Protein AF-M5G1V3-F1 (afdb_monomer)

Mean predicted aligned error: 17.76 Å

Secondary structure (DSSP, 8-state):
------S-------PPP----------PPP--------------------------------------------------------PPPPHHHHHHHHHHHHTPPPPHHHHHHHHHHHHTT-S-GGG--TT--HHHHHHHHHHHHHH--PBPPHHHHHHHHHHHHTTSS--TT--TT-BHHHHHHHHHHHHHHHHS-----HHHHHSBPPHHHHHHHHHHGGG-TTSPP--TTT-BHHHHHHHHHHHHHHHHHTT-HHHHTPPPTT-TTSBPPHHHHHHHHHTT----TT-BHHHHHHHHHHHHHHHHHHHTS-----

Structure (mmCIF, N/CA/C/O backbone):
data_AF-M5G1V3-F1
#
_entry.id   AF-M5G1V3-F1
#
loop_
_atom_site.group_PDB
_atom_site.id
_atom_site.type_symbol
_atom_site.label_atom_id
_atom_site.label_alt_id
_atom_site.label_comp_id
_atom_site.label_asym_id
_atom_site.label_entity_id
_atom_site.label_seq_id
_atom_site.pdbx_PDB_ins_code
_atom_site.Cartn_x
_atom_site.Cartn_y
_atom_site.Cartn_z
_atom_site.occupancy
_atom_site.B_iso_or_equiv
_atom_site.auth_seq_id
_atom_site.auth_comp_id
_atom_site.auth_asym_id
_atom_site.auth_atom_id
_atom_site.pdbx_PDB_model_num
ATOM 1 N N . MET A 1 1 ? -19.221 8.647 49.789 1.00 47.00 1 MET A N 1
ATOM 2 C CA . MET A 1 1 ? -20.404 7.837 49.433 1.00 47.00 1 MET A CA 1
ATOM 3 C C . MET A 1 1 ? -21.574 8.775 49.184 1.00 47.00 1 MET A C 1
ATOM 5 O O . MET A 1 1 ? -22.093 9.333 50.137 1.00 47.00 1 MET A O 1
ATOM 9 N N . ALA A 1 2 ? -21.935 9.004 47.922 1.00 39.84 2 ALA A N 1
ATOM 10 C CA . ALA A 1 2 ? -23.142 9.737 47.547 1.00 39.84 2 ALA A CA 1
ATOM 11 C C . ALA A 1 2 ? -23.625 9.212 46.189 1.00 39.84 2 ALA A C 1
ATOM 13 O O . ALA A 1 2 ? -22.871 9.152 45.222 1.00 39.84 2 ALA A O 1
ATOM 14 N N . SER A 1 3 ? -24.868 8.751 46.183 1.00 47.44 3 SER A N 1
ATOM 15 C CA . SER A 1 3 ? -25.589 8.102 45.096 1.00 47.44 3 SER A CA 1
ATOM 16 C C . SER A 1 3 ? -25.975 9.079 43.984 1.00 47.44 3 SER A C 1
ATOM 18 O O . SER A 1 3 ? -26.669 10.058 44.250 1.00 47.44 3 SER A O 1
ATOM 20 N N . LEU A 1 4 ? -25.638 8.751 42.735 1.00 44.72 4 LEU A N 1
ATOM 21 C CA . LEU A 1 4 ? -26.179 9.395 41.533 1.00 44.72 4 LEU A CA 1
ATOM 22 C C . LEU A 1 4 ? -26.516 8.322 40.488 1.00 44.72 4 LEU A C 1
ATOM 24 O O . LEU A 1 4 ? -25.846 8.147 39.478 1.00 44.72 4 LEU A O 1
ATOM 28 N N . ILE A 1 5 ? -27.584 7.576 40.770 1.00 53.53 5 ILE A N 1
ATOM 29 C CA . ILE A 1 5 ? -28.333 6.807 39.775 1.00 53.53 5 ILE A CA 1
ATOM 30 C C . ILE A 1 5 ? -29.422 7.745 39.269 1.00 53.53 5 ILE A C 1
ATOM 32 O O . ILE A 1 5 ? -30.396 7.976 39.982 1.00 53.53 5 ILE A O 1
ATOM 36 N N . ARG A 1 6 ? -29.256 8.312 38.073 1.00 52.22 6 ARG A N 1
ATOM 37 C CA . ARG A 1 6 ? -30.338 8.873 37.246 1.00 52.22 6 ARG A CA 1
ATOM 38 C C . ARG A 1 6 ? -29.785 9.187 35.856 1.00 52.22 6 ARG A C 1
ATOM 40 O O . ARG A 1 6 ? -28.676 9.686 35.749 1.00 52.22 6 ARG A O 1
ATOM 47 N N . PHE A 1 7 ? -30.622 8.935 34.849 1.00 45.19 7 PHE A N 1
ATOM 48 C CA . PHE A 1 7 ? -30.443 9.136 33.402 1.00 45.19 7 PHE A CA 1
ATOM 49 C C . PHE A 1 7 ? -29.887 7.951 32.601 1.00 45.19 7 PHE A C 1
ATOM 51 O O . PHE A 1 7 ? -28.705 7.883 32.300 1.00 45.19 7 PHE A O 1
ATOM 58 N N . ALA A 1 8 ? -30.790 7.052 32.186 1.00 44.59 8 ALA A N 1
ATOM 59 C CA . ALA A 1 8 ? -31.177 6.888 30.772 1.00 44.59 8 ALA A CA 1
ATOM 60 C C . ALA A 1 8 ? -31.902 5.543 30.547 1.00 44.59 8 ALA A C 1
ATOM 62 O O . ALA A 1 8 ? -31.355 4.614 29.964 1.00 44.59 8 ALA A O 1
ATOM 63 N N . TYR A 1 9 ? -33.161 5.446 30.981 1.00 41.72 9 TYR A N 1
ATOM 64 C CA . TYR A 1 9 ? -34.095 4.456 30.438 1.00 41.72 9 TYR A CA 1
ATOM 65 C C . TYR A 1 9 ? -34.922 5.138 29.343 1.00 41.72 9 TYR A C 1
ATOM 67 O O . TYR A 1 9 ? -35.716 6.024 29.669 1.00 41.72 9 TYR A O 1
ATOM 75 N N . PRO A 1 10 ? -34.798 4.763 28.060 1.00 58.72 10 PRO A N 1
ATOM 76 C CA . PRO A 1 10 ? -35.859 5.035 27.112 1.00 58.72 10 PRO A CA 1
ATOM 77 C C . PRO A 1 10 ? -37.013 4.063 27.379 1.00 58.72 10 PRO A C 1
ATOM 79 O O . PRO A 1 10 ? -36.869 2.842 27.351 1.00 58.72 10 PRO A O 1
ATOM 82 N N . VAL A 1 11 ? -38.163 4.661 27.665 1.00 47.34 11 VAL A N 1
ATOM 83 C CA . VAL A 1 11 ? -39.481 4.048 27.805 1.00 47.34 11 VAL A CA 1
ATOM 84 C C . VAL A 1 11 ? -39.739 3.057 26.667 1.00 47.34 11 VAL A C 1
ATOM 86 O O . VAL A 1 11 ? -39.792 3.430 25.493 1.00 47.34 11 VAL A O 1
ATOM 89 N N . ALA A 1 12 ? -39.934 1.793 27.037 1.00 43.56 12 ALA A N 1
ATOM 90 C CA . ALA A 1 12 ? -40.435 0.749 26.162 1.00 43.56 12 ALA A CA 1
ATOM 91 C C . ALA A 1 12 ? -41.836 1.133 25.660 1.00 43.56 12 ALA A C 1
ATOM 93 O O . ALA A 1 12 ? -42.820 1.057 26.394 1.00 43.56 12 ALA A O 1
ATOM 94 N N . ARG A 1 13 ? -41.933 1.548 24.393 1.00 49.69 13 ARG A N 1
ATOM 95 C CA . ARG A 1 13 ? -43.206 1.558 23.669 1.00 49.69 13 ARG A CA 1
ATOM 96 C C . ARG A 1 13 ? -43.535 0.122 23.281 1.00 49.69 13 ARG A C 1
ATOM 98 O O . ARG A 1 13 ? -42.919 -0.456 22.390 1.00 49.69 13 ARG A O 1
ATOM 105 N N . THR A 1 14 ? -44.507 -0.440 23.980 1.00 51.03 14 THR A N 1
ATOM 106 C CA . THR A 1 14 ? -45.199 -1.676 23.636 1.00 51.03 14 THR A CA 1
ATOM 107 C C . THR A 1 14 ? -45.907 -1.507 22.287 1.00 51.03 14 THR A C 1
ATOM 109 O O . THR A 1 14 ? -46.858 -0.740 22.159 1.00 51.03 14 THR A O 1
ATOM 112 N N . LEU A 1 15 ? -45.432 -2.209 21.255 1.00 59.34 15 LEU A N 1
ATOM 113 C CA . LEU A 1 15 ? -46.166 -2.364 19.998 1.00 59.34 15 LEU A CA 1
ATOM 114 C C . LEU A 1 15 ? -47.162 -3.530 20.129 1.00 59.34 15 LEU A C 1
ATOM 116 O O . LEU A 1 15 ? -46.800 -4.575 20.681 1.00 59.34 15 LEU A O 1
ATOM 120 N N . PRO A 1 16 ? -48.406 -3.385 19.638 1.00 56.69 16 PRO A N 1
ATOM 121 C CA . PRO A 1 16 ? -49.393 -4.452 19.675 1.00 56.69 16 PRO A CA 1
ATOM 122 C C . PRO A 1 16 ? -49.010 -5.610 18.746 1.00 56.69 16 PRO A C 1
ATOM 124 O O . PRO A 1 16 ? -48.546 -5.433 17.620 1.00 56.69 16 PRO A O 1
ATOM 127 N N . ARG A 1 17 ? -49.235 -6.818 19.266 1.00 49.28 17 ARG A N 1
ATOM 128 C CA . ARG A 1 17 ? -49.166 -8.094 18.557 1.00 49.28 17 ARG A CA 1
ATOM 129 C C . ARG A 1 17 ? -50.250 -8.187 17.474 1.00 49.28 17 ARG A C 1
ATOM 131 O O . ARG A 1 17 ? -51.337 -7.638 17.625 1.00 49.28 17 ARG A O 1
ATOM 138 N N . SER A 1 18 ? -49.960 -9.044 16.495 1.00 49.34 18 SER A N 1
ATOM 139 C CA . SER A 1 18 ? -50.840 -9.650 15.481 1.00 49.34 18 SER A CA 1
ATOM 140 C C . SER A 1 18 ? -50.984 -8.906 14.146 1.00 49.34 18 SER A C 1
ATOM 142 O O . SER A 1 18 ? -51.856 -8.073 13.937 1.00 49.34 18 SER A O 1
ATOM 144 N N . ILE A 1 19 ? -50.139 -9.304 13.192 1.00 50.41 19 ILE A N 1
ATOM 145 C CA . ILE A 1 19 ? -50.472 -9.257 11.767 1.00 50.41 19 ILE A CA 1
ATOM 146 C C . ILE A 1 19 ? -50.880 -10.691 11.398 1.00 50.41 19 ILE A C 1
ATOM 148 O O . ILE A 1 19 ? -50.062 -11.598 11.575 1.00 50.41 19 ILE A O 1
ATOM 152 N N . PRO A 1 20 ? -52.120 -10.940 10.942 1.00 57.53 20 PRO A N 1
ATOM 153 C CA . PRO A 1 20 ? -52.522 -12.260 10.487 1.00 57.53 20 PRO A CA 1
ATOM 154 C C . PRO A 1 20 ? -51.780 -12.621 9.197 1.00 57.53 20 PRO A C 1
ATOM 156 O O . PRO A 1 20 ? -51.722 -11.853 8.236 1.00 57.53 20 PRO A O 1
ATOM 159 N N . SER A 1 21 ? -51.228 -13.827 9.196 1.00 54.19 21 SER A N 1
ATOM 160 C CA . SER A 1 21 ? -50.651 -14.530 8.060 1.00 54.19 21 SER A CA 1
ATOM 161 C C . SER A 1 21 ? -51.667 -14.655 6.918 1.00 54.19 21 SER A C 1
ATOM 163 O O . SER A 1 21 ? -52.482 -15.573 6.878 1.00 54.19 21 SER A O 1
ATOM 165 N N . ARG A 1 22 ? -51.601 -13.743 5.943 1.00 43.97 22 ARG A N 1
ATOM 166 C CA . ARG A 1 22 ? -52.158 -13.965 4.603 1.00 43.97 22 ARG A CA 1
ATOM 167 C C . ARG A 1 22 ? -51.014 -14.238 3.638 1.00 43.97 22 ARG A C 1
ATOM 169 O O . ARG A 1 22 ? -50.057 -13.474 3.565 1.00 43.97 22 ARG A O 1
ATOM 176 N N . GLY A 1 23 ? -51.124 -15.385 2.968 1.00 52.06 23 GLY A N 1
ATOM 177 C CA . GLY A 1 23 ? -50.111 -15.995 2.118 1.00 52.06 23 GLY A CA 1
ATOM 178 C C . GLY A 1 23 ? -49.480 -15.018 1.136 1.00 52.06 23 GLY A C 1
ATOM 179 O O . GLY A 1 23 ? -50.140 -14.476 0.251 1.00 52.06 23 GLY A O 1
ATOM 180 N N . LEU A 1 24 ? -48.174 -14.838 1.292 1.00 45.50 24 LEU A N 1
ATOM 181 C CA . LEU A 1 24 ? -47.331 -14.158 0.329 1.00 45.50 24 LEU A CA 1
ATOM 182 C C . LEU A 1 24 ? -47.023 -15.176 -0.775 1.00 45.50 24 LEU A C 1
ATOM 184 O O . LEU A 1 24 ? -46.157 -16.038 -0.633 1.00 45.50 24 LEU A O 1
ATOM 188 N N . LEU A 1 25 ? -47.813 -15.120 -1.849 1.00 49.50 25 LEU A N 1
ATOM 189 C CA . LEU A 1 25 ? -47.532 -15.806 -3.105 1.00 49.50 25 LEU A CA 1
ATOM 190 C C . LEU A 1 25 ? -46.169 -15.325 -3.618 1.00 49.50 25 LEU A C 1
ATOM 192 O O . LEU A 1 25 ? -46.034 -14.202 -4.102 1.00 49.50 25 LEU A O 1
ATOM 196 N N . ILE A 1 26 ? -45.151 -16.176 -3.494 1.00 50.09 26 ILE A N 1
ATOM 197 C CA . ILE A 1 26 ? -43.847 -15.968 -4.121 1.00 50.09 26 ILE A CA 1
ATOM 198 C C . ILE A 1 26 ? -44.033 -16.198 -5.625 1.00 50.09 26 ILE A C 1
ATOM 200 O O . ILE A 1 26 ? -43.938 -17.320 -6.123 1.00 50.09 26 ILE A O 1
ATOM 204 N N . LEU A 1 27 ? -44.328 -15.124 -6.356 1.00 48.72 27 LEU A N 1
ATOM 205 C CA . LEU A 1 27 ? -44.184 -15.095 -7.806 1.00 48.72 27 LEU A CA 1
ATOM 206 C C . LEU A 1 27 ? -42.689 -15.178 -8.126 1.00 48.72 27 LEU A C 1
ATOM 208 O O . LEU A 1 27 ? -41.924 -14.249 -7.868 1.00 48.72 27 LEU A O 1
ATOM 212 N N . ARG A 1 28 ? -42.272 -16.329 -8.661 1.00 45.50 28 ARG A N 1
ATOM 213 C CA . ARG A 1 28 ? -40.942 -16.530 -9.242 1.00 45.50 28 ARG A CA 1
ATOM 214 C C . ARG A 1 28 ? -40.728 -15.491 -10.353 1.00 45.50 28 ARG A C 1
ATOM 216 O O . ARG A 1 28 ? -41.520 -15.484 -11.295 1.00 45.50 28 ARG A O 1
ATOM 223 N N . PRO A 1 29 ? -39.683 -14.647 -10.307 1.00 50.12 29 PRO A N 1
ATOM 224 C CA . PRO A 1 29 ? -39.321 -13.860 -11.472 1.00 50.12 29 PRO A CA 1
ATOM 225 C C . PRO A 1 29 ? -38.824 -14.809 -12.566 1.00 50.12 29 PRO A C 1
ATOM 227 O O . PRO A 1 29 ? -37.901 -15.600 -12.361 1.00 50.12 29 PRO A O 1
ATOM 230 N N . ALA A 1 30 ? -39.486 -14.745 -13.720 1.00 49.53 30 ALA A N 1
ATOM 231 C CA . ALA A 1 30 ? -39.070 -15.421 -14.933 1.00 49.53 30 ALA A CA 1
ATOM 232 C C . ALA A 1 30 ? -37.645 -14.988 -15.306 1.00 49.53 30 ALA A C 1
ATOM 234 O O . ALA A 1 30 ? -37.316 -13.801 -15.324 1.00 49.53 30 ALA A O 1
ATOM 235 N N . VAL A 1 31 ? -36.808 -15.981 -15.594 1.00 46.78 31 VAL A N 1
ATOM 236 C CA . VAL A 1 31 ? -35.471 -15.824 -16.161 1.00 46.78 31 VAL A CA 1
ATOM 237 C C . VAL A 1 31 ? -35.614 -15.111 -17.503 1.00 46.78 31 VAL A C 1
ATOM 239 O O . VAL A 1 31 ? -36.053 -15.707 -18.484 1.00 46.78 31 VAL A O 1
ATOM 242 N N . LEU A 1 32 ? -35.268 -13.826 -17.550 1.00 54.19 32 LEU A N 1
ATOM 243 C CA . LEU A 1 32 ? -35.043 -13.141 -18.817 1.00 54.19 32 LEU A CA 1
ATOM 244 C C . LEU A 1 32 ? -33.654 -13.549 -19.332 1.00 54.19 32 LEU A C 1
ATOM 246 O O . LEU A 1 32 ? -32.680 -13.431 -18.581 1.00 54.19 32 LEU A O 1
ATOM 250 N N . PRO A 1 33 ? -33.529 -14.029 -20.582 1.00 55.94 33 PRO A N 1
ATOM 251 C CA . PRO A 1 33 ? -32.233 -14.330 -21.162 1.00 55.94 33 PRO A CA 1
ATOM 252 C C . PRO A 1 33 ? -31.409 -13.045 -21.257 1.00 55.94 33 PRO A C 1
ATOM 254 O O . PRO A 1 33 ? -31.840 -12.024 -21.796 1.00 55.94 33 PRO A O 1
ATOM 257 N N . PHE A 1 34 ? -30.209 -13.118 -20.694 1.00 43.66 34 PHE A N 1
ATOM 258 C CA . PHE A 1 34 ? -29.199 -12.073 -20.691 1.00 43.66 34 PHE A CA 1
ATOM 259 C C . PHE A 1 34 ? -28.772 -11.798 -22.142 1.00 43.66 34 PHE A C 1
ATOM 261 O O . PHE A 1 34 ? -27.919 -12.492 -22.690 1.00 43.66 34 PHE A O 1
ATOM 268 N N . GLN A 1 35 ? -29.393 -10.815 -22.797 1.00 46.12 35 GLN A N 1
ATOM 269 C CA . GLN A 1 35 ? -28.923 -10.334 -24.094 1.00 46.12 35 GLN A CA 1
ATOM 270 C C . GLN A 1 35 ? -27.581 -9.627 -23.888 1.00 46.12 35 GLN A C 1
ATOM 272 O O . GLN A 1 35 ? -27.498 -8.528 -23.334 1.00 46.12 35 GLN A O 1
ATOM 277 N N . SER A 1 36 ? -26.513 -10.294 -24.318 1.00 46.84 36 SER A N 1
ATOM 278 C CA . SER A 1 36 ? -25.170 -9.740 -24.424 1.00 46.84 36 SER A CA 1
ATOM 279 C C . SER A 1 36 ? -25.203 -8.478 -25.282 1.00 46.84 36 SER A C 1
ATOM 281 O O . SER A 1 36 ? -25.485 -8.537 -26.480 1.00 46.84 36 SER A O 1
ATOM 283 N N . ARG A 1 37 ? -24.902 -7.325 -24.680 1.00 42.06 37 ARG A N 1
ATOM 284 C CA . ARG A 1 37 ? -24.647 -6.099 -25.440 1.00 42.06 37 ARG A CA 1
ATOM 285 C C . ARG A 1 37 ? -23.392 -6.307 -26.298 1.00 42.06 37 ARG A C 1
ATOM 287 O O . ARG A 1 37 ? -22.367 -6.700 -25.737 1.00 42.06 37 ARG A O 1
ATOM 294 N N . PRO A 1 38 ? -23.434 -6.040 -27.614 1.00 49.56 38 PRO A N 1
ATOM 295 C CA . PRO A 1 38 ? -22.246 -6.117 -28.448 1.00 49.56 38 PRO A CA 1
ATOM 296 C C . PRO A 1 38 ? -21.246 -5.045 -28.008 1.00 49.56 38 PRO A C 1
ATOM 298 O O . PRO A 1 38 ? -21.566 -3.861 -27.888 1.00 49.56 38 PRO A O 1
ATOM 301 N N . THR A 1 39 ? -20.022 -5.482 -27.736 1.00 47.38 39 THR A N 1
ATOM 302 C CA . THR A 1 39 ? -18.868 -4.621 -27.519 1.00 47.38 39 THR A CA 1
ATOM 303 C C . THR A 1 39 ? -18.548 -3.898 -28.823 1.00 47.38 39 THR A C 1
ATOM 305 O O . THR A 1 39 ? -18.105 -4.501 -29.798 1.00 47.38 39 THR A O 1
ATOM 308 N N . VAL A 1 40 ? -18.777 -2.585 -28.844 1.00 45.38 40 VAL A N 1
ATOM 309 C CA . VAL A 1 40 ? -18.303 -1.701 -29.912 1.00 45.38 40 VAL A CA 1
ATOM 310 C C . VAL A 1 40 ? -16.775 -1.706 -29.863 1.00 45.38 40 VAL A C 1
ATOM 312 O O . VAL A 1 40 ? -16.158 -1.081 -29.000 1.00 45.38 40 VAL A O 1
ATOM 315 N N . ARG A 1 41 ? -16.163 -2.481 -30.761 1.00 39.44 41 ARG A N 1
ATOM 316 C CA . ARG A 1 41 ? -14.728 -2.441 -31.043 1.00 39.44 41 ARG A CA 1
ATOM 317 C C . ARG A 1 41 ? -14.447 -1.155 -31.816 1.00 39.44 41 ARG A C 1
ATOM 319 O O . ARG A 1 41 ? -14.763 -1.069 -32.996 1.00 39.44 41 ARG A O 1
ATOM 326 N N . TYR A 1 42 ? -13.850 -0.166 -31.159 1.00 47.09 42 TYR A N 1
ATOM 327 C CA . TYR A 1 42 ? -13.229 0.957 -31.855 1.00 47.09 42 TYR A CA 1
ATOM 328 C C . TYR A 1 42 ? -11.896 0.479 -32.442 1.00 47.09 42 TYR A C 1
ATOM 330 O O . TYR A 1 42 ? -10.863 0.509 -31.779 1.00 47.09 42 TYR A O 1
ATOM 338 N N . PHE A 1 43 ? -11.951 -0.021 -33.675 1.00 37.94 43 PHE A N 1
ATOM 339 C CA . PHE A 1 43 ? -10.802 -0.078 -34.573 1.00 37.94 43 PHE A CA 1
ATOM 340 C C . PHE A 1 43 ? -10.564 1.343 -35.091 1.00 37.94 43 PHE A C 1
ATOM 342 O O . PHE A 1 43 ? -11.395 1.882 -35.816 1.00 37.94 43 PHE A O 1
ATOM 349 N N . SER A 1 44 ? -9.456 1.968 -34.703 1.00 48.22 44 SER A N 1
ATOM 350 C CA . SER A 1 44 ? -8.934 3.140 -35.405 1.00 48.22 44 SER A CA 1
ATOM 351 C C . SER A 1 44 ? -7.818 2.674 -36.332 1.00 48.22 44 SER A C 1
ATOM 353 O O . SER A 1 44 ? -6.659 2.577 -35.926 1.00 48.22 44 SER A O 1
ATOM 355 N N . GLU A 1 45 ? -8.202 2.340 -37.561 1.00 41.47 45 GLU A N 1
ATOM 356 C CA . GLU A 1 45 ? -7.300 2.235 -38.702 1.00 41.47 45 GLU A CA 1
ATOM 357 C C . GLU A 1 45 ? -6.953 3.626 -39.252 1.00 41.47 45 GLU A C 1
ATOM 359 O O . GLU A 1 45 ? -7.791 4.523 -39.308 1.00 41.47 45 GLU A O 1
ATOM 364 N N . ALA A 1 46 ? -5.701 3.716 -39.705 1.00 42.19 46 ALA A N 1
ATOM 365 C CA . ALA A 1 46 ? -5.169 4.572 -40.760 1.00 42.19 46 ALA A CA 1
ATOM 366 C C . ALA A 1 46 ? -5.224 6.104 -40.598 1.00 42.19 46 ALA A C 1
ATOM 368 O O . ALA A 1 46 ? -6.256 6.751 -40.744 1.00 42.19 46 ALA A O 1
ATOM 369 N N . ARG A 1 47 ? -4.023 6.696 -40.558 1.00 39.62 47 ARG A N 1
ATOM 370 C CA . ARG A 1 47 ? -3.573 7.582 -41.645 1.00 39.62 47 ARG A CA 1
ATOM 371 C C . ARG A 1 47 ? -2.059 7.473 -41.814 1.00 39.62 47 ARG A C 1
ATOM 373 O O . ARG A 1 47 ? -1.283 8.050 -41.062 1.00 39.62 47 ARG A O 1
ATOM 380 N N . GLN A 1 48 ? -1.674 6.684 -42.813 1.00 48.06 48 GLN A N 1
ATOM 381 C CA . GLN A 1 48 ? -0.416 6.841 -43.525 1.00 48.06 48 GLN A CA 1
ATOM 382 C C . GLN A 1 48 ? -0.505 8.142 -44.331 1.00 48.06 48 GLN A C 1
ATOM 384 O O . GLN A 1 48 ? -1.463 8.337 -45.078 1.00 48.06 48 GLN A O 1
ATOM 389 N N . THR A 1 49 ? 0.488 9.012 -44.199 1.00 47.75 49 THR A N 1
ATOM 390 C CA . THR A 1 49 ? 0.807 10.019 -45.214 1.00 47.75 49 THR A CA 1
ATOM 391 C C . THR A 1 49 ? 2.284 9.872 -45.528 1.00 47.75 49 THR A C 1
ATOM 393 O O . THR A 1 49 ? 3.143 10.330 -44.776 1.00 47.75 49 THR A O 1
ATOM 396 N N . ALA A 1 50 ? 2.543 9.153 -46.614 1.00 45.16 50 ALA A N 1
ATOM 397 C CA . ALA A 1 50 ? 3.802 9.135 -47.330 1.00 45.16 50 ALA A CA 1
ATOM 398 C C . ALA A 1 50 ? 3.670 10.090 -48.522 1.00 45.16 50 ALA A C 1
ATOM 400 O O . ALA A 1 50 ? 2.757 9.907 -49.317 1.00 45.16 50 ALA A O 1
ATOM 401 N N . THR A 1 51 ? 4.561 11.079 -48.585 1.00 44.12 51 THR A N 1
ATOM 402 C CA . THR A 1 51 ? 5.021 11.896 -49.733 1.00 44.12 51 THR A CA 1
ATOM 403 C C . THR A 1 51 ? 5.872 12.993 -49.074 1.00 44.12 51 THR A C 1
ATOM 405 O O . THR A 1 51 ? 5.337 13.742 -48.267 1.00 44.12 51 THR A O 1
ATOM 408 N N . GLY A 1 52 ? 7.194 13.097 -49.198 1.00 42.38 52 GLY A N 1
ATOM 409 C CA . GLY A 1 52 ? 8.064 12.793 -50.324 1.00 42.38 52 GLY A CA 1
ATOM 410 C C . GLY A 1 52 ? 8.376 14.104 -51.041 1.00 42.38 52 GLY A C 1
ATOM 411 O O . GLY A 1 52 ? 7.610 14.460 -51.920 1.00 42.38 52 GLY A O 1
ATOM 412 N N . GLU A 1 53 ? 9.449 14.807 -50.657 1.00 38.22 53 GLU A N 1
ATOM 413 C CA . GLU A 1 53 ? 10.177 15.716 -51.556 1.00 38.22 53 GLU A CA 1
ATOM 414 C C . GLU A 1 53 ? 11.546 16.133 -50.991 1.00 38.22 53 GLU A C 1
ATOM 416 O O . GLU A 1 53 ? 11.775 16.211 -49.786 1.00 38.22 53 GLU A O 1
ATOM 421 N N . THR A 1 54 ? 12.461 16.298 -51.934 1.00 43.19 54 THR A N 1
ATOM 422 C CA . THR A 1 54 ? 13.926 16.332 -51.913 1.00 43.19 54 THR A CA 1
ATOM 423 C C . THR A 1 54 ? 14.531 17.727 -51.736 1.00 43.19 54 THR A C 1
ATOM 425 O O . THR A 1 54 ? 14.007 18.670 -52.315 1.00 43.19 54 THR A O 1
ATOM 428 N N . ALA A 1 55 ? 15.699 17.817 -51.083 1.00 43.66 55 ALA A N 1
ATOM 429 C CA . ALA A 1 55 ? 16.873 18.651 -51.438 1.00 43.66 55 ALA A CA 1
ATOM 430 C C . ALA A 1 55 ? 17.927 18.464 -50.319 1.00 43.66 55 ALA A C 1
ATOM 432 O O . ALA A 1 55 ? 17.627 18.698 -49.155 1.00 43.66 55 ALA A O 1
ATOM 433 N N . ALA A 1 56 ? 19.078 17.822 -50.534 1.00 44.66 56 ALA A N 1
ATOM 434 C CA . ALA A 1 56 ? 20.270 18.370 -51.189 1.00 44.66 56 ALA A CA 1
ATOM 435 C C . ALA A 1 56 ? 20.703 19.732 -50.610 1.00 44.66 56 ALA A C 1
ATOM 437 O O . ALA A 1 56 ? 20.228 20.768 -51.061 1.00 44.66 56 ALA A O 1
ATOM 438 N N . SER A 1 57 ? 21.631 19.719 -49.648 1.00 45.50 57 SER A N 1
ATOM 439 C CA . SER A 1 57 ? 22.699 20.723 -49.574 1.00 45.50 57 SER A CA 1
ATOM 440 C C . SER A 1 57 ? 23.864 20.184 -48.752 1.00 45.50 57 SER A C 1
ATOM 442 O O . SER A 1 57 ? 23.747 19.960 -47.547 1.00 45.50 57 SER A O 1
ATOM 444 N N . ASP A 1 58 ? 24.972 19.985 -49.456 1.00 44.47 58 ASP A N 1
ATOM 445 C CA . ASP A 1 58 ? 26.333 19.972 -48.938 1.00 44.47 58 ASP A CA 1
ATOM 446 C C . ASP A 1 58 ? 26.640 21.228 -48.117 1.00 44.47 58 ASP A C 1
ATOM 448 O O . ASP A 1 58 ? 26.155 22.313 -48.442 1.00 44.47 58 ASP A O 1
ATOM 452 N N . SER A 1 59 ? 27.479 21.042 -47.095 1.00 45.72 59 SER A N 1
ATOM 453 C CA . SER A 1 59 ? 28.470 21.970 -46.515 1.00 45.72 59 SER A CA 1
ATOM 454 C C . SER A 1 59 ? 28.730 21.489 -45.082 1.00 45.72 59 SER A C 1
ATOM 456 O O . SER A 1 59 ? 27.780 21.179 -44.373 1.00 45.72 59 SER A O 1
ATOM 458 N N . GLU A 1 60 ? 29.914 21.419 -44.504 1.00 45.41 60 GLU A N 1
ATOM 459 C CA . GLU A 1 60 ? 31.291 21.656 -44.909 1.00 45.41 60 GLU A CA 1
ATOM 460 C C . GLU A 1 60 ? 32.092 21.286 -43.646 1.00 45.41 60 GLU A C 1
ATOM 462 O O . GLU A 1 60 ? 31.644 21.512 -42.518 1.00 45.41 60 GLU A O 1
ATOM 467 N N . ALA A 1 61 ? 33.230 20.628 -43.819 1.00 48.75 61 ALA A N 1
ATOM 468 C CA . ALA A 1 61 ? 34.105 20.232 -42.730 1.00 48.75 61 ALA A CA 1
ATOM 469 C C . ALA A 1 61 ? 34.802 21.453 -42.114 1.00 48.75 61 ALA A C 1
ATOM 471 O O . ALA A 1 61 ? 35.503 22.148 -42.838 1.00 48.75 61 ALA A O 1
ATOM 472 N N . VAL A 1 62 ? 34.707 21.653 -40.792 1.00 44.91 62 VAL A N 1
ATOM 473 C CA . VAL A 1 62 ? 35.703 22.418 -40.014 1.00 44.91 62 VAL A CA 1
ATOM 474 C C . VAL A 1 62 ? 35.810 21.854 -38.588 1.00 44.91 62 VAL A C 1
ATOM 476 O O . VAL A 1 62 ? 34.976 22.112 -37.725 1.00 44.91 62 VAL A O 1
ATOM 479 N N . ALA A 1 63 ? 36.867 21.083 -38.348 1.00 47.28 63 ALA A N 1
ATOM 480 C CA . ALA A 1 63 ? 37.664 21.145 -37.118 1.00 47.28 63 ALA A CA 1
ATOM 481 C C . ALA A 1 63 ? 38.886 22.033 -37.467 1.00 47.28 63 ALA A C 1
ATOM 483 O O . ALA A 1 63 ? 39.24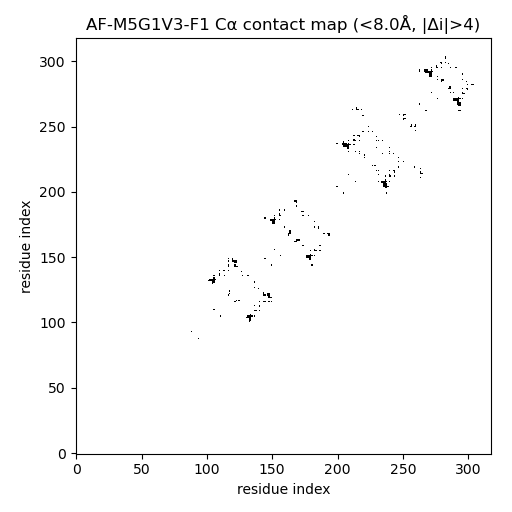9 22.026 -38.649 1.00 47.28 63 ALA A O 1
ATOM 484 N N . PRO A 1 64 ? 39.530 22.784 -36.544 1.00 56.62 64 PRO A N 1
ATOM 485 C CA . PRO A 1 64 ? 40.099 22.215 -35.318 1.00 56.62 64 PRO A CA 1
ATOM 486 C C . PRO A 1 64 ? 40.168 23.158 -34.086 1.00 56.62 64 PRO A C 1
ATOM 488 O O . PRO A 1 64 ? 39.797 24.323 -34.142 1.00 56.62 64 PRO A O 1
ATOM 491 N N . GLU A 1 65 ? 40.652 22.571 -32.984 1.00 46.50 65 GLU A N 1
ATOM 492 C CA . GLU A 1 65 ? 41.544 23.143 -31.953 1.00 46.50 65 GLU A CA 1
ATOM 493 C C . GLU A 1 65 ? 41.191 24.474 -31.254 1.00 46.50 65 GLU A C 1
ATOM 495 O O . GLU A 1 65 ? 41.212 25.548 -31.837 1.00 46.50 65 GLU A O 1
ATOM 500 N N . ASN A 1 66 ? 40.995 24.385 -29.933 1.00 50.28 66 ASN A N 1
ATOM 501 C CA . ASN A 1 66 ? 41.445 25.371 -28.938 1.00 50.28 66 ASN A CA 1
ATOM 502 C C . ASN A 1 66 ? 41.621 24.609 -27.613 1.00 50.28 66 ASN A C 1
ATOM 504 O O . ASN A 1 66 ? 40.676 24.020 -27.093 1.00 50.28 66 ASN A O 1
ATOM 508 N N . GLU A 1 67 ? 42.858 24.292 -27.241 1.00 46.56 67 GLU A N 1
ATOM 509 C CA . GLU A 1 67 ? 43.737 25.109 -26.388 1.00 46.56 67 GLU A CA 1
ATOM 510 C C . GLU A 1 67 ? 43.217 25.290 -24.955 1.00 46.56 67 GLU A C 1
ATOM 512 O O . GLU A 1 67 ? 42.324 26.075 -24.653 1.00 46.56 67 GLU A O 1
ATOM 517 N N . ALA A 1 68 ? 43.829 24.482 -24.087 1.00 50.31 68 ALA A N 1
ATOM 518 C CA . ALA A 1 68 ? 44.299 24.797 -22.746 1.00 50.31 68 ALA A CA 1
ATOM 519 C C . ALA A 1 68 ? 43.803 26.105 -22.100 1.00 50.31 68 ALA A C 1
ATOM 521 O O . ALA A 1 68 ? 44.294 27.193 -22.385 1.00 50.31 68 ALA A O 1
ATOM 522 N N . ALA A 1 69 ? 42.983 25.950 -21.064 1.00 46.50 69 ALA A N 1
ATOM 523 C CA . ALA A 1 69 ? 42.976 26.865 -19.931 1.00 46.50 69 ALA A CA 1
ATOM 524 C C . ALA A 1 69 ? 43.039 26.031 -18.648 1.00 46.50 69 ALA A C 1
ATOM 526 O O . ALA A 1 69 ? 42.033 25.522 -18.156 1.00 46.50 69 ALA A O 1
ATOM 527 N N . ALA A 1 70 ? 44.262 25.856 -18.146 1.00 51.81 70 ALA A N 1
ATOM 528 C CA . ALA A 1 70 ? 44.514 25.480 -16.767 1.00 51.81 70 ALA A CA 1
ATOM 529 C C . ALA A 1 70 ? 44.037 26.641 -15.882 1.00 51.81 70 ALA A C 1
ATOM 531 O O . ALA A 1 70 ? 44.675 27.689 -15.826 1.00 51.81 70 ALA A O 1
ATOM 532 N N . GLY A 1 71 ? 42.866 26.479 -15.270 1.00 45.62 71 GLY A N 1
ATOM 533 C CA . GLY A 1 71 ? 42.410 27.327 -14.180 1.00 45.62 71 GLY A CA 1
ATOM 534 C C . GLY A 1 71 ? 42.796 26.664 -12.868 1.00 45.62 71 GLY A C 1
ATOM 535 O O . GLY A 1 71 ? 42.271 25.598 -12.556 1.00 45.62 71 GLY A O 1
ATOM 536 N N . ASP A 1 72 ? 43.724 27.281 -12.141 1.00 48.22 72 ASP A N 1
ATOM 537 C CA . ASP A 1 72 ? 44.044 26.958 -10.753 1.00 48.22 72 ASP A CA 1
ATOM 538 C C . ASP A 1 72 ? 42.766 27.011 -9.901 1.00 48.22 72 ASP A C 1
ATOM 540 O O . ASP A 1 72 ? 42.246 28.084 -9.583 1.00 48.22 72 ASP A O 1
ATOM 544 N N . GLU A 1 73 ? 42.254 25.841 -9.520 1.00 48.50 73 GLU A N 1
ATOM 545 C CA . GLU A 1 73 ? 41.280 25.714 -8.441 1.00 48.50 73 GLU A CA 1
ATOM 546 C C . GLU A 1 73 ? 42.010 25.923 -7.112 1.00 48.50 73 GLU A C 1
ATOM 548 O O . GLU A 1 73 ? 42.576 25.007 -6.515 1.00 48.50 73 GLU A O 1
ATOM 553 N N . VAL A 1 74 ? 42.006 27.172 -6.646 1.00 50.06 74 VAL A N 1
ATOM 554 C CA . VAL A 1 74 ? 42.277 27.504 -5.248 1.00 50.06 74 VAL A CA 1
ATOM 555 C C . VAL A 1 74 ? 41.130 26.924 -4.422 1.00 50.06 74 VAL A C 1
ATOM 557 O O . VAL A 1 74 ? 40.032 27.480 -4.381 1.00 50.06 74 VAL A O 1
ATOM 560 N N . TYR A 1 75 ? 41.382 25.781 -3.789 1.00 51.62 75 TYR A N 1
ATOM 561 C CA . TYR A 1 75 ? 40.513 25.222 -2.759 1.00 51.62 75 TYR A CA 1
ATOM 562 C C . TYR A 1 75 ? 40.437 26.223 -1.596 1.00 51.62 75 TYR A C 1
ATOM 564 O O . TYR A 1 75 ? 41.483 26.559 -1.033 1.00 51.62 75 TYR A O 1
ATOM 572 N N . PRO A 1 76 ? 39.249 26.730 -1.218 1.00 58.09 76 PRO A N 1
ATOM 573 C CA . PRO A 1 76 ? 39.109 27.425 0.048 1.00 58.09 76 PRO A CA 1
ATOM 574 C C . PRO A 1 76 ? 39.373 26.410 1.161 1.00 58.09 76 PRO A C 1
ATOM 576 O O . PRO A 1 76 ? 38.689 25.395 1.270 1.00 58.09 76 PRO A O 1
ATOM 579 N N . GLU A 1 77 ? 40.413 26.696 1.934 1.00 58.88 77 GLU A N 1
ATOM 580 C CA . GLU A 1 77 ? 40.789 26.035 3.177 1.00 58.88 77 GLU A CA 1
ATOM 581 C C . GLU A 1 77 ? 39.531 25.817 4.035 1.00 58.88 77 GLU A C 1
ATOM 583 O O . GLU A 1 77 ? 38.854 26.772 4.429 1.00 58.88 77 GLU A O 1
ATOM 588 N N . GLU A 1 78 ? 39.169 24.547 4.239 1.00 54.03 78 GLU A N 1
ATOM 589 C CA . GLU A 1 78 ? 38.091 24.132 5.131 1.00 54.03 78 GLU A CA 1
ATOM 590 C C . GLU A 1 78 ? 38.448 24.599 6.544 1.00 54.03 78 GLU A C 1
ATOM 592 O O . GLU A 1 78 ? 39.211 23.960 7.263 1.00 54.03 78 GLU A O 1
ATOM 597 N N . VAL A 1 79 ? 37.911 25.753 6.937 1.00 56.66 79 VAL A N 1
ATOM 598 C CA . VAL A 1 79 ? 37.889 26.172 8.335 1.00 56.66 79 VAL A CA 1
ATOM 599 C C . VAL A 1 79 ? 37.004 25.164 9.057 1.00 56.66 79 VAL A C 1
ATOM 601 O O . VAL A 1 79 ? 35.777 25.206 8.940 1.00 56.66 79 VAL A O 1
ATOM 604 N N . GLU A 1 80 ? 37.647 24.228 9.754 1.00 57.34 80 GLU A N 1
ATOM 605 C CA . GLU A 1 80 ? 37.041 23.326 10.725 1.00 57.34 80 GLU A CA 1
ATOM 606 C C . GLU A 1 80 ? 36.267 24.171 11.746 1.00 57.34 80 GLU A C 1
ATOM 608 O O . GLU A 1 80 ? 36.815 24.689 12.718 1.00 57.34 80 GLU A O 1
ATOM 613 N N . ALA A 1 81 ? 34.976 24.377 11.482 1.00 57.53 81 ALA A N 1
ATOM 614 C CA . ALA A 1 81 ? 34.068 24.979 12.435 1.00 57.53 81 ALA A CA 1
ATOM 615 C C . ALA A 1 81 ? 33.961 24.014 13.617 1.00 57.53 81 ALA A C 1
ATOM 617 O O . ALA A 1 81 ? 33.360 22.941 13.507 1.00 57.53 81 ALA A O 1
ATOM 618 N N . GLU A 1 82 ? 34.601 24.391 14.723 1.00 62.81 82 GLU A N 1
ATOM 619 C CA . GLU A 1 82 ? 34.495 23.705 16.002 1.00 62.81 82 GLU A CA 1
ATOM 620 C C . GLU A 1 82 ? 33.014 23.400 16.285 1.00 62.81 82 GLU A C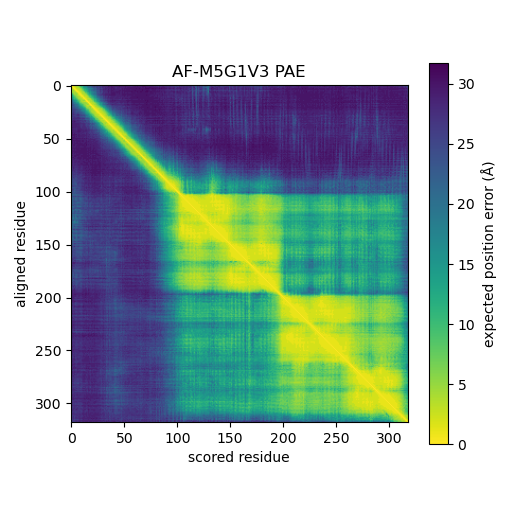 1
ATOM 622 O O . GLU A 1 82 ? 32.168 24.292 16.147 1.00 62.81 82 GLU A O 1
ATOM 627 N N . PRO A 1 83 ? 32.658 22.154 16.647 1.00 61.84 83 PRO A N 1
ATOM 628 C CA . PRO A 1 83 ? 31.280 21.820 16.953 1.00 61.84 83 PRO A CA 1
ATOM 629 C C . PRO A 1 83 ? 30.845 22.661 18.151 1.00 61.84 83 PRO A C 1
ATOM 631 O O . PRO A 1 83 ? 31.325 22.458 19.268 1.00 61.84 83 PRO A O 1
ATOM 634 N N . GLU A 1 84 ? 29.936 23.610 17.915 1.00 59.56 84 GLU A N 1
ATOM 635 C CA . GLU A 1 84 ? 29.266 24.343 18.979 1.00 59.56 84 GLU A CA 1
ATOM 636 C C . GLU A 1 84 ? 28.672 23.319 19.948 1.00 59.56 84 GLU A C 1
ATOM 638 O O . GLU A 1 84 ? 27.752 22.566 19.625 1.00 59.56 84 GLU A O 1
ATOM 643 N N . VAL A 1 85 ? 29.263 23.252 21.140 1.00 59.97 85 VAL A N 1
ATOM 644 C CA . VAL A 1 85 ? 28.814 22.410 22.242 1.00 59.97 85 VAL A CA 1
ATOM 645 C C . VAL A 1 85 ? 27.416 22.892 22.621 1.00 59.97 85 VAL A C 1
ATOM 647 O O . VAL A 1 85 ? 27.262 23.858 23.373 1.00 59.97 85 VAL A O 1
ATOM 650 N N . GLU A 1 86 ? 26.391 22.248 22.053 1.00 58.72 86 GLU A N 1
ATOM 651 C CA . GLU A 1 86 ? 24.993 22.493 22.388 1.00 58.72 86 GLU A CA 1
ATOM 652 C C . GLU A 1 86 ? 24.852 22.396 23.908 1.00 58.72 86 GLU A C 1
ATOM 654 O O . GLU A 1 86 ? 25.020 21.333 24.513 1.00 58.72 86 GLU A O 1
ATOM 659 N N . LYS A 1 87 ? 24.576 23.541 24.544 1.00 69.94 87 LYS A N 1
ATOM 660 C CA . LYS A 1 87 ? 24.324 23.607 25.983 1.00 69.94 87 LYS A CA 1
ATOM 661 C C . LYS A 1 87 ? 23.266 22.553 26.326 1.00 69.94 87 LYS A C 1
ATOM 663 O O . LYS A 1 87 ? 22.224 22.523 25.663 1.00 69.94 87 LYS A O 1
ATOM 668 N N . PRO A 1 88 ? 23.500 21.700 27.341 1.00 67.56 88 PRO A N 1
ATOM 669 C CA . PRO A 1 88 ? 22.577 20.632 27.685 1.00 67.56 88 PRO A CA 1
ATOM 670 C C . PRO A 1 88 ? 21.203 21.241 27.946 1.00 67.56 88 PRO A C 1
ATOM 672 O O . PRO A 1 88 ? 21.040 22.079 28.838 1.00 67.56 88 PRO A O 1
ATOM 675 N N . ARG A 1 89 ? 20.216 20.853 27.129 1.00 67.50 89 ARG A N 1
ATOM 676 C CA . ARG A 1 89 ? 18.827 21.266 27.337 1.00 67.50 89 ARG A CA 1
ATOM 677 C C . ARG A 1 89 ? 18.440 20.898 28.773 1.00 67.50 89 ARG A C 1
ATOM 679 O O . ARG A 1 89 ? 18.722 19.776 29.200 1.00 67.50 89 ARG A O 1
ATOM 686 N N . PRO A 1 90 ? 17.818 21.813 29.532 1.00 76.31 90 PRO A N 1
ATOM 687 C CA . PRO A 1 90 ? 17.479 21.549 30.920 1.00 76.31 90 PRO A CA 1
ATOM 688 C C . PRO A 1 90 ? 16.529 20.348 30.995 1.00 76.31 90 PRO A C 1
ATOM 690 O O . PRO A 1 90 ? 15.511 20.303 30.305 1.00 76.31 90 PRO A O 1
ATOM 693 N N . LEU A 1 91 ? 16.866 19.375 31.847 1.00 70.75 91 LEU A N 1
ATOM 694 C CA . LEU A 1 91 ? 16.094 18.142 32.071 1.00 70.75 91 LEU A CA 1
ATOM 695 C C . LEU A 1 91 ? 14.610 18.407 32.395 1.00 70.75 91 LEU A C 1
ATOM 697 O O . LEU A 1 91 ? 13.757 17.571 32.105 1.00 70.75 91 LEU A O 1
ATOM 701 N N . SER A 1 92 ? 14.287 19.583 32.941 1.00 72.50 92 SER A N 1
ATOM 702 C CA . SER A 1 92 ? 12.914 20.021 33.210 1.00 72.50 92 SER A CA 1
ATOM 703 C C . SER A 1 92 ? 12.066 20.167 31.942 1.00 72.50 92 SER A C 1
ATOM 705 O O . SER A 1 92 ? 10.916 19.737 31.936 1.00 72.50 92 SER A O 1
ATOM 707 N N . ALA A 1 93 ? 12.630 20.676 30.843 1.00 69.69 93 ALA A N 1
ATOM 708 C CA . ALA A 1 93 ? 11.901 20.839 29.585 1.00 69.69 93 ALA A CA 1
ATOM 709 C C . ALA A 1 93 ? 11.569 19.485 28.929 1.00 69.69 93 ALA A C 1
ATOM 711 O O . ALA A 1 93 ? 10.523 19.334 28.300 1.00 69.69 93 ALA A O 1
ATOM 712 N N . ALA A 1 94 ? 12.432 18.479 29.107 1.00 63.00 94 ALA A N 1
ATOM 713 C CA . ALA A 1 94 ? 12.166 17.121 28.635 1.00 63.00 94 ALA A CA 1
ATOM 714 C C . ALA A 1 94 ? 11.040 16.449 29.443 1.00 63.00 94 ALA A C 1
ATOM 716 O O . ALA A 1 94 ? 10.163 15.813 28.860 1.00 63.00 94 ALA A O 1
ATOM 717 N N . LEU A 1 95 ? 11.016 16.638 30.767 1.00 66.69 95 LEU A N 1
ATOM 718 C CA . LEU A 1 95 ? 9.962 16.099 31.634 1.00 66.69 95 LEU A CA 1
ATOM 719 C C . LEU A 1 95 ? 8.594 16.745 31.372 1.00 66.69 95 LEU A C 1
ATOM 721 O O . LEU A 1 95 ? 7.592 16.035 31.323 1.00 66.69 95 LEU A O 1
ATOM 725 N N . GLU A 1 96 ? 8.538 18.055 31.123 1.00 67.88 96 GLU A N 1
ATOM 726 C CA . GLU A 1 96 ? 7.287 18.736 30.757 1.00 67.88 96 GLU A CA 1
ATOM 727 C C . GLU A 1 96 ? 6.751 18.283 29.392 1.00 67.88 96 GLU A C 1
ATOM 729 O O . GLU A 1 96 ? 5.547 18.073 29.236 1.00 67.88 96 GLU A O 1
ATOM 734 N N . GLN A 1 97 ? 7.631 18.051 28.412 1.00 62.81 97 GLN A N 1
ATOM 735 C CA . GLN A 1 97 ? 7.228 17.511 27.109 1.00 62.81 97 GLN A CA 1
ATOM 736 C C . GLN A 1 97 ? 6.732 16.061 27.204 1.00 62.81 97 GLN A C 1
ATOM 738 O O . GLN A 1 97 ? 5.780 15.695 26.511 1.00 62.81 97 GLN A O 1
ATOM 743 N N . MET A 1 98 ? 7.318 15.243 28.085 1.00 60.38 98 MET A N 1
ATOM 744 C CA . MET A 1 98 ? 6.837 13.883 28.343 1.00 60.38 98 MET A CA 1
ATOM 745 C C . MET A 1 98 ? 5.484 13.880 29.068 1.00 60.38 98 MET A C 1
ATOM 747 O O . MET A 1 98 ? 4.594 13.135 28.665 1.00 60.38 98 MET A O 1
ATOM 751 N N . ALA A 1 99 ? 5.287 14.758 30.056 1.00 61.25 99 ALA A N 1
ATOM 752 C CA . ALA A 1 99 ? 4.020 14.884 30.779 1.00 61.25 99 ALA A CA 1
ATOM 753 C C . ALA A 1 99 ? 2.881 15.416 29.886 1.00 61.25 99 ALA A C 1
ATOM 755 O O . ALA A 1 99 ? 1.752 14.924 29.937 1.00 61.25 99 ALA A O 1
ATOM 756 N N . ALA A 1 100 ? 3.166 16.377 29.001 1.00 60.56 100 ALA A N 1
ATOM 757 C CA . ALA A 1 100 ? 2.178 16.897 28.054 1.00 60.56 100 ALA A CA 1
ATOM 758 C C . ALA A 1 100 ? 1.780 15.864 26.979 1.00 60.56 100 ALA A C 1
ATOM 760 O O . ALA A 1 100 ? 0.638 15.861 26.510 1.00 60.56 100 ALA A O 1
ATOM 761 N N . ALA A 1 101 ? 2.689 14.954 26.609 1.00 58.47 101 ALA A N 1
ATOM 762 C CA . ALA A 1 101 ? 2.409 13.879 25.659 1.00 58.47 101 ALA A CA 1
ATOM 763 C C . ALA A 1 101 ? 1.480 12.781 26.222 1.00 58.47 101 ALA A C 1
ATOM 765 O O . ALA A 1 101 ? 0.905 12.012 25.445 1.00 58.47 101 ALA A O 1
ATOM 766 N N . GLU A 1 102 ? 1.285 12.702 27.542 1.00 62.00 102 GLU A N 1
ATOM 767 C CA . GLU A 1 102 ? 0.427 11.686 28.169 1.00 62.00 102 GLU A CA 1
ATOM 768 C C . GLU A 1 102 ? -1.065 12.050 28.175 1.00 62.00 102 GLU A C 1
ATOM 770 O O . GLU A 1 102 ? -1.912 11.159 28.179 1.00 62.00 102 GLU A O 1
ATOM 775 N N . LEU A 1 103 ? -1.424 13.329 28.028 1.00 74.19 103 LEU A N 1
ATOM 776 C CA . LEU A 1 103 ? -2.822 13.796 28.035 1.00 74.19 103 LEU A CA 1
ATOM 777 C C . LEU A 1 103 ? -3.506 13.754 26.656 1.00 74.19 103 LEU A C 1
ATOM 779 O O . LEU A 1 103 ? -4.516 14.425 26.413 1.00 74.19 103 LEU A O 1
ATOM 783 N N . VAL A 1 104 ? -2.978 12.973 25.712 1.00 86.56 104 VAL A N 1
ATOM 784 C CA . VAL A 1 104 ? -3.572 12.868 24.375 1.00 86.56 104 VAL A CA 1
ATOM 785 C C . VAL A 1 104 ? -4.932 12.181 24.472 1.00 86.56 104 VAL A C 1
ATOM 787 O O . VAL A 1 104 ? -5.046 11.018 24.862 1.00 86.56 104 VAL A O 1
ATOM 790 N N . ARG A 1 105 ? -5.980 12.903 24.062 1.00 92.00 105 ARG A N 1
ATOM 791 C CA . ARG A 1 105 ? -7.356 12.396 24.029 1.00 92.00 105 ARG A CA 1
ATOM 792 C C . ARG A 1 105 ? -7.479 11.166 23.104 1.00 92.00 105 ARG A C 1
ATOM 794 O O . ARG A 1 105 ? -6.873 11.151 22.028 1.00 92.00 105 ARG A O 1
ATOM 801 N N . PRO A 1 106 ? -8.321 10.170 23.445 1.00 94.56 106 PRO A N 1
ATOM 802 C CA . PRO A 1 106 ? -8.564 9.008 22.598 1.00 94.56 106 PRO A CA 1
ATOM 803 C C . PRO A 1 106 ? -9.146 9.405 21.246 1.00 94.56 106 PRO A C 1
ATOM 805 O O . PRO A 1 106 ? -9.996 10.299 21.166 1.00 94.56 106 PRO A O 1
ATOM 808 N N . SER A 1 107 ? -8.731 8.699 20.194 1.00 94.19 107 SER A N 1
ATOM 809 C CA . SER A 1 107 ? -9.204 8.962 18.833 1.00 94.19 107 SER A CA 1
ATOM 810 C C . SER A 1 107 ? -10.693 8.622 18.670 1.00 94.19 107 SER A C 1
ATOM 812 O O . SER A 1 107 ? -11.229 7.768 19.377 1.00 94.19 107 SER A O 1
ATOM 814 N N . ILE A 1 108 ? -11.363 9.249 17.696 1.00 92.38 108 ILE A N 1
ATOM 815 C CA . ILE A 1 108 ? -12.782 8.982 17.381 1.00 92.38 108 ILE A CA 1
ATOM 816 C C . ILE A 1 108 ? -13.009 7.487 17.101 1.00 92.38 108 ILE A C 1
ATOM 818 O O . ILE A 1 108 ? -13.999 6.919 17.554 1.00 92.38 108 ILE A O 1
ATOM 822 N N . ALA A 1 109 ?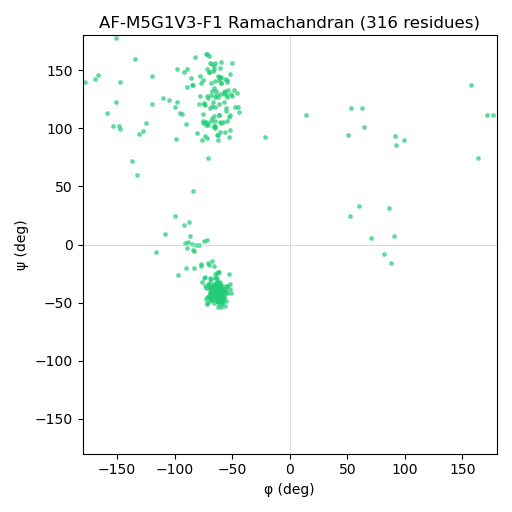 -12.063 6.839 16.414 1.00 88.69 109 ALA A N 1
ATOM 823 C CA . ALA A 1 109 ? -12.125 5.411 16.117 1.00 88.69 109 ALA A CA 1
ATOM 824 C C . ALA A 1 109 ? -12.068 4.547 17.389 1.00 88.69 109 ALA A C 1
ATOM 826 O O . ALA A 1 109 ? -12.873 3.632 17.530 1.00 88.69 109 ALA A O 1
ATOM 827 N N . GLN A 1 110 ? -11.180 4.874 18.338 1.00 94.25 110 GLN A N 1
ATOM 828 C CA . GLN A 1 110 ? -11.089 4.162 19.621 1.00 94.25 110 GLN A CA 1
ATOM 829 C C . GLN A 1 110 ? -12.382 4.302 20.429 1.00 94.25 110 GLN A C 1
ATOM 831 O O . GLN A 1 110 ? -12.909 3.307 20.910 1.00 94.25 110 GLN A O 1
ATOM 836 N N . ARG A 1 111 ? -12.944 5.514 20.518 1.00 94.88 111 ARG A N 1
ATOM 837 C CA . ARG A 1 111 ? -14.222 5.745 21.219 1.00 94.88 111 ARG A CA 1
ATOM 838 C C . ARG A 1 111 ? -15.381 4.991 20.566 1.00 94.88 111 ARG A C 1
ATOM 840 O O . ARG A 1 111 ? -16.216 4.425 21.264 1.00 94.88 111 ARG A O 1
ATOM 847 N N . GLY A 1 112 ? -15.427 4.973 19.231 1.00 91.56 112 GLY A N 1
ATOM 848 C CA . GLY A 1 112 ? -16.428 4.220 18.476 1.00 91.56 112 GLY A CA 1
ATOM 849 C C . GLY A 1 112 ? -16.348 2.718 18.747 1.00 91.56 112 GLY A C 1
ATOM 850 O O . GLY A 1 112 ? -17.371 2.091 19.000 1.00 91.56 112 GLY A O 1
ATOM 851 N N . LEU A 1 113 ? -15.137 2.157 18.764 1.00 90.88 113 LEU A N 1
ATOM 852 C CA . LEU A 1 113 ? -14.918 0.741 19.054 1.00 90.88 113 LEU A CA 1
ATOM 853 C C . LEU A 1 113 ? -15.231 0.399 20.518 1.00 90.88 113 LEU A C 1
ATOM 855 O O . LEU A 1 113 ? -15.903 -0.596 20.775 1.00 90.88 113 LEU A O 1
ATOM 859 N N . ALA A 1 114 ? -14.845 1.255 21.468 1.00 94.62 114 ALA A N 1
ATOM 860 C CA . ALA A 1 114 ? -15.194 1.080 22.876 1.00 94.62 114 ALA A CA 1
ATOM 861 C C . ALA A 1 114 ? -16.716 1.061 23.095 1.00 94.62 114 ALA A C 1
ATOM 863 O O . ALA A 1 114 ? -17.224 0.226 23.838 1.00 94.62 114 ALA A O 1
ATOM 864 N N . LYS A 1 115 ? -17.467 1.917 22.391 1.00 94.81 115 LYS A N 1
ATOM 865 C CA . LYS A 1 115 ? -18.935 1.903 22.438 1.00 94.81 115 LYS A CA 1
ATOM 866 C C . LYS A 1 115 ? -19.517 0.578 21.933 1.00 94.81 115 LYS A C 1
ATOM 868 O O . LYS A 1 115 ? -20.394 0.024 22.586 1.00 94.81 115 LYS A O 1
ATOM 873 N N . ILE A 1 116 ? -19.003 0.057 20.817 1.00 92.00 116 ILE A N 1
ATOM 874 C CA . ILE A 1 116 ? -19.429 -1.239 20.264 1.00 92.00 116 ILE A CA 1
ATOM 875 C C . ILE A 1 116 ? -19.140 -2.374 21.257 1.00 92.00 116 ILE A C 1
ATOM 877 O O . ILE A 1 116 ? -19.984 -3.242 21.449 1.00 92.00 116 ILE A O 1
ATOM 881 N N . LEU A 1 117 ? -17.982 -2.353 21.923 1.00 94.31 117 LEU A N 1
ATOM 882 C CA . LEU A 1 117 ? -17.630 -3.321 22.968 1.00 94.31 117 LEU A CA 1
ATOM 883 C C . LEU A 1 117 ? -18.607 -3.277 24.148 1.00 94.31 117 LEU A C 1
ATOM 885 O O . LEU A 1 117 ? -19.069 -4.320 24.603 1.00 94.31 117 LEU A O 1
ATOM 889 N N . VAL A 1 118 ? -18.956 -2.081 24.625 1.00 95.50 118 VAL A N 1
ATOM 890 C CA . VAL A 1 118 ? -19.939 -1.909 25.706 1.00 95.50 118 VAL A CA 1
ATOM 891 C C . VAL A 1 118 ? -21.312 -2.442 25.287 1.00 95.50 118 VAL A C 1
ATOM 893 O O . VAL A 1 118 ? -21.936 -3.177 26.047 1.00 95.50 118 VAL A O 1
ATOM 896 N N . GLU A 1 119 ? -21.765 -2.131 24.069 1.00 94.06 119 GLU A N 1
ATOM 897 C CA . GLU A 1 119 ? -23.026 -2.647 23.513 1.00 94.06 119 GLU A CA 1
ATOM 898 C C . GLU A 1 119 ? -23.012 -4.176 23.347 1.00 94.06 119 GLU A C 1
ATOM 900 O O . GLU A 1 119 ? -24.041 -4.824 23.529 1.00 94.06 119 GLU A O 1
ATOM 905 N N . ALA A 1 120 ? -21.846 -4.760 23.063 1.00 92.31 120 ALA A N 1
ATOM 906 C CA . ALA A 1 120 ? -21.636 -6.204 22.979 1.00 92.31 120 ALA A CA 1
ATOM 907 C C . ALA A 1 120 ? -21.506 -6.895 24.353 1.00 92.31 120 ALA A C 1
ATOM 909 O O . ALA A 1 120 ? -21.344 -8.113 24.406 1.00 92.31 120 ALA A O 1
ATOM 910 N N . GLY A 1 121 ? -21.590 -6.149 25.460 1.00 95.12 121 GLY A N 1
ATOM 911 C CA . GLY A 1 121 ? -21.533 -6.700 26.814 1.00 95.12 121 GLY A CA 1
ATOM 912 C C . GLY A 1 121 ? -20.117 -6.879 27.362 1.00 95.12 121 GLY A C 1
ATOM 913 O O . GLY A 1 121 ? -19.884 -7.797 28.150 1.00 95.12 121 GLY A O 1
ATOM 914 N N . ALA A 1 122 ? -19.173 -6.022 26.962 1.00 94.44 122 ALA A N 1
ATOM 915 C CA . ALA A 1 122 ? -17.815 -6.065 27.487 1.00 94.44 122 ALA A CA 1
ATOM 916 C C . ALA A 1 122 ? -17.764 -5.943 29.013 1.00 94.44 122 ALA A C 1
ATOM 918 O O . ALA A 1 122 ? -18.513 -5.187 29.635 1.00 94.44 122 ALA A O 1
ATOM 919 N N . LYS A 1 123 ? -16.840 -6.685 29.627 1.00 93.62 123 LYS A N 1
ATOM 920 C CA . LYS A 1 123 ? -16.568 -6.602 31.065 1.00 93.62 123 LYS A CA 1
ATOM 921 C C . LYS A 1 123 ? -15.846 -5.290 31.399 1.00 93.62 123 LYS A C 1
ATOM 923 O O . LYS A 1 123 ? -15.292 -4.623 30.531 1.00 93.62 123 LYS A O 1
ATOM 928 N N . ASN A 1 124 ? -15.832 -4.927 32.681 1.00 93.00 124 ASN A N 1
ATOM 929 C CA . ASN A 1 124 ? -15.066 -3.789 33.209 1.00 93.00 124 ASN A CA 1
ATOM 930 C C . ASN A 1 124 ? -15.425 -2.418 32.609 1.00 93.00 124 ASN A C 1
ATOM 932 O O . ASN A 1 124 ? -14.577 -1.533 32.507 1.00 93.00 124 ASN A O 1
ATOM 936 N N . THR A 1 125 ? -16.693 -2.204 32.252 1.00 95.38 125 THR A N 1
ATOM 937 C CA . THR A 1 125 ? -17.181 -0.904 31.757 1.00 95.38 125 THR A CA 1
ATOM 938 C C . THR A 1 125 ? -17.026 0.227 32.774 1.00 95.38 125 THR A C 1
ATOM 940 O O . THR A 1 125 ? -16.907 1.379 32.380 1.00 95.38 125 THR A O 1
ATOM 943 N N . HIS A 1 126 ? -16.959 -0.090 34.070 1.00 94.38 126 HIS A N 1
ATOM 944 C CA . HIS A 1 126 ? -16.728 0.877 35.148 1.00 94.38 126 HIS A CA 1
ATOM 945 C C . HIS A 1 126 ? -15.341 1.539 35.101 1.00 94.38 126 HIS A C 1
ATOM 947 O O . HIS A 1 126 ? -15.158 2.585 35.714 1.00 94.38 126 HIS A O 1
ATOM 953 N N . LEU A 1 127 ? -14.374 0.945 34.391 1.00 93.94 127 LEU A N 1
ATOM 954 C CA . LEU A 1 127 ? -13.053 1.543 34.191 1.00 93.94 127 LEU A CA 1
ATOM 955 C C . LEU A 1 127 ? -13.080 2.658 33.137 1.00 93.94 127 LEU A C 1
ATOM 957 O O . LEU A 1 127 ? -12.172 3.480 33.108 1.00 93.94 127 LEU A O 1
ATOM 961 N N . LEU A 1 128 ? -14.106 2.711 32.279 1.00 95.00 128 LEU A N 1
ATOM 962 C CA . LEU A 1 128 ? -14.249 3.768 31.281 1.00 95.00 128 LEU A CA 1
ATOM 963 C C . LEU A 1 128 ? -14.687 5.079 31.940 1.00 95.00 128 LEU A C 1
ATOM 965 O O . LEU A 1 128 ? -15.765 5.167 32.524 1.00 95.00 128 LEU A O 1
ATOM 969 N N . HIS A 1 129 ? -13.885 6.126 31.764 1.00 94.19 129 HIS A N 1
ATOM 970 C CA . HIS A 1 129 ? -14.210 7.486 32.186 1.00 94.19 129 HIS A CA 1
ATOM 971 C C . HIS A 1 129 ? -13.888 8.510 31.092 1.00 94.19 129 HIS A C 1
ATOM 973 O O . HIS A 1 129 ? -13.093 8.260 30.186 1.00 94.19 129 HIS A O 1
ATOM 979 N N . GLU A 1 130 ? -14.500 9.694 31.178 1.00 90.38 130 GLU A N 1
ATOM 980 C CA . GLU A 1 130 ? -14.410 10.740 30.147 1.00 90.38 130 GLU A CA 1
ATOM 981 C C . GLU A 1 130 ? -12.973 11.231 29.902 1.00 90.38 130 GLU A C 1
ATOM 983 O O . GLU A 1 130 ? -12.589 11.509 28.765 1.00 90.38 130 GLU A O 1
ATOM 988 N N . ASN A 1 131 ? -12.159 11.256 30.961 1.00 90.75 131 ASN A N 1
ATOM 989 C CA . ASN A 1 131 ? -10.787 11.771 30.937 1.00 90.75 131 ASN A CA 1
ATOM 990 C C . ASN A 1 131 ? -9.725 10.703 30.641 1.00 90.75 131 ASN A C 1
ATOM 992 O O . ASN A 1 131 ? -8.554 10.914 30.931 1.00 90.75 131 ASN A O 1
ATOM 996 N N . MET A 1 132 ? -10.122 9.547 30.107 1.00 94.25 132 MET A N 1
ATOM 997 C CA . MET A 1 132 ? -9.189 8.459 29.820 1.00 94.25 132 MET A CA 1
ATOM 998 C C . MET A 1 132 ? -8.210 8.869 28.723 1.00 94.25 132 MET A C 1
ATOM 1000 O O . MET A 1 132 ? -8.617 9.432 27.702 1.00 94.25 132 MET A O 1
ATOM 1004 N N . THR A 1 133 ? -6.928 8.580 28.917 1.00 94.50 133 THR A N 1
ATOM 1005 C CA . THR A 1 133 ? -5.893 8.865 27.922 1.00 94.50 133 THR A CA 1
ATOM 1006 C C . THR A 1 133 ? -5.992 7.900 26.740 1.00 94.50 133 THR A C 1
ATOM 1008 O O . THR A 1 133 ? -6.632 6.844 26.786 1.00 94.50 133 THR A O 1
ATOM 1011 N N . ARG A 1 134 ? -5.344 8.244 25.624 1.00 93.75 134 ARG A N 1
ATOM 1012 C CA . ARG A 1 134 ? -5.299 7.387 24.431 1.00 93.75 134 ARG A CA 1
ATOM 1013 C C . ARG A 1 134 ? -4.725 5.993 24.714 1.00 93.75 134 ARG A C 1
ATOM 1015 O O . ARG A 1 134 ? -5.199 5.035 24.101 1.00 93.75 134 ARG A O 1
ATOM 1022 N N . LYS A 1 135 ? -3.705 5.904 25.578 1.00 93.94 135 LYS A N 1
ATOM 1023 C CA . LYS A 1 135 ? -3.027 4.649 25.943 1.00 93.94 135 LYS A CA 1
ATOM 1024 C C . LYS A 1 135 ? -3.931 3.782 26.818 1.00 93.94 135 LYS A C 1
ATOM 1026 O O . LYS A 1 135 ? -4.205 2.649 26.442 1.00 93.94 135 LYS A O 1
ATOM 1031 N N . GLU A 1 136 ? -4.497 4.354 27.878 1.00 95.12 136 GLU A N 1
ATOM 1032 C CA . GLU A 1 136 ? -5.443 3.663 28.769 1.00 95.12 136 GLU A CA 1
ATOM 1033 C C . GLU A 1 136 ? -6.652 3.112 27.999 1.00 95.12 136 GLU A C 1
ATOM 1035 O O . GLU A 1 136 ? -7.025 1.953 28.157 1.00 95.12 136 GLU A O 1
ATOM 1040 N N . MET A 1 137 ? -7.225 3.906 27.084 1.00 96.44 137 MET A N 1
ATOM 1041 C CA . MET A 1 137 ? -8.336 3.457 26.236 1.00 96.44 137 MET A CA 1
ATOM 1042 C C . MET A 1 137 ? -7.928 2.284 25.342 1.00 96.44 137 MET A C 1
ATOM 1044 O O . MET A 1 137 ? -8.719 1.372 25.111 1.00 96.44 137 MET A O 1
ATOM 1048 N N . GLN A 1 138 ? -6.704 2.297 24.814 1.00 95.44 138 GLN A N 1
ATOM 1049 C CA . GLN A 1 138 ? -6.196 1.216 23.976 1.00 95.44 138 GLN A CA 1
ATOM 1050 C C . GLN A 1 138 ? -5.980 -0.075 24.775 1.00 95.44 138 GLN A C 1
ATOM 1052 O O . GLN A 1 138 ? -6.320 -1.149 24.285 1.00 95.44 138 GLN A O 1
ATOM 1057 N N . GLU A 1 139 ? -5.459 0.024 25.995 1.00 95.69 139 GLU A N 1
ATOM 1058 C CA . GLU A 1 139 ? -5.283 -1.114 26.903 1.00 95.69 139 GLU A CA 1
ATOM 1059 C C . GLU A 1 139 ? -6.626 -1.695 27.354 1.00 95.69 139 GLU A C 1
ATOM 1061 O O . GLU A 1 139 ? -6.813 -2.917 27.346 1.00 95.69 139 GLU A O 1
ATOM 1066 N N . TRP A 1 140 ? -7.593 -0.826 27.669 1.00 96.31 140 TRP A N 1
ATOM 1067 C CA . TRP A 1 140 ? -8.953 -1.245 27.991 1.00 96.31 140 TRP A CA 1
ATOM 1068 C C . TRP A 1 140 ? -9.595 -1.979 26.811 1.00 96.31 140 TRP A C 1
ATOM 1070 O O . TRP A 1 140 ? -10.085 -3.093 26.987 1.00 96.31 140 TRP A O 1
ATOM 1080 N N . ILE A 1 141 ? -9.519 -1.412 25.598 1.00 95.00 141 ILE A N 1
ATOM 1081 C CA . ILE A 1 141 ? -10.000 -2.054 24.364 1.00 95.00 141 ILE A CA 1
ATOM 1082 C C . ILE A 1 141 ? -9.346 -3.426 24.189 1.00 95.00 141 ILE A C 1
ATOM 1084 O O . ILE A 1 141 ? -10.045 -4.408 23.965 1.00 95.00 141 ILE A O 1
ATOM 1088 N N . HIS A 1 142 ? -8.022 -3.512 24.333 1.00 93.00 142 HIS A N 1
ATOM 1089 C CA . HIS A 1 142 ? -7.291 -4.763 24.152 1.00 93.00 142 HIS A CA 1
ATOM 1090 C C . HIS A 1 142 ? -7.711 -5.844 25.159 1.00 93.00 142 HIS A C 1
ATOM 1092 O O . HIS A 1 142 ? -7.756 -7.026 24.821 1.00 93.00 142 HIS A O 1
ATOM 1098 N N . THR A 1 143 ? -8.030 -5.450 26.393 1.00 94.94 143 THR A N 1
ATOM 1099 C CA . THR A 1 143 ? -8.531 -6.362 27.429 1.00 94.94 143 THR A CA 1
ATOM 1100 C C . THR A 1 143 ? -9.970 -6.786 27.133 1.00 94.94 143 THR A C 1
ATOM 1102 O O . THR A 1 143 ? -10.281 -7.974 27.140 1.00 94.94 143 THR A O 1
ATOM 1105 N N . ALA A 1 144 ? -10.837 -5.834 26.789 1.00 94.94 144 ALA A N 1
ATOM 1106 C CA . ALA A 1 144 ? -12.241 -6.080 26.484 1.00 94.94 144 ALA A CA 1
ATOM 1107 C C . ALA A 1 144 ? -12.443 -6.942 25.222 1.00 94.94 144 ALA A C 1
ATOM 1109 O O . ALA A 1 144 ? -13.326 -7.799 25.211 1.00 94.94 144 ALA A O 1
ATOM 1110 N N . GLU A 1 145 ? -11.609 -6.774 24.189 1.00 91.81 145 GLU A N 1
ATOM 1111 C CA . GLU A 1 145 ? -11.631 -7.594 22.967 1.00 91.81 145 GLU A CA 1
ATOM 1112 C C . GLU A 1 145 ? -11.275 -9.065 23.218 1.00 91.81 145 GLU A C 1
ATOM 1114 O O . GLU A 1 145 ? -11.743 -9.932 22.482 1.00 91.81 145 GLU A O 1
ATOM 1119 N N . LYS A 1 146 ? -10.460 -9.373 24.239 1.00 90.12 146 LYS A N 1
ATOM 1120 C CA . LYS A 1 146 ? -10.144 -10.768 24.600 1.00 90.12 146 LYS A CA 1
ATOM 1121 C C . LYS A 1 146 ? -11.351 -11.483 25.195 1.00 90.12 146 LYS A C 1
ATOM 1123 O O . LYS A 1 146 ? -11.558 -12.660 24.918 1.00 90.12 146 LYS A O 1
ATOM 1128 N N . ASP A 1 147 ? -12.135 -10.761 25.987 1.00 92.44 147 ASP A N 1
ATOM 1129 C CA . ASP A 1 147 ? -13.253 -11.325 26.741 1.00 92.44 147 ASP A CA 1
ATOM 1130 C C . ASP A 1 147 ? -14.579 -11.294 25.972 1.00 92.44 147 ASP A C 1
ATOM 1132 O O . ASP A 1 147 ? -15.505 -12.031 26.317 1.00 92.44 147 ASP A O 1
ATOM 1136 N N . THR A 1 148 ? -14.689 -10.440 24.951 1.00 93.25 148 THR A N 1
ATOM 1137 C CA . THR A 1 148 ? -15.965 -10.119 24.297 1.00 93.25 148 THR A CA 1
ATOM 1138 C C . THR A 1 148 ? -15.874 -10.381 22.796 1.00 93.25 148 THR A C 1
ATOM 1140 O O . THR A 1 148 ? -15.282 -9.577 22.069 1.00 93.25 148 THR A O 1
ATOM 1143 N N . PRO A 1 149 ? -16.463 -11.476 22.285 1.00 91.00 149 PRO A N 1
ATOM 1144 C CA . PRO A 1 149 ? -16.473 -11.744 20.855 1.00 91.00 149 PRO A CA 1
ATOM 1145 C C . PRO A 1 149 ? -17.431 -10.777 20.149 1.00 91.00 149 PRO A C 1
ATOM 1147 O O . PRO A 1 149 ? -18.650 -10.923 20.208 1.00 91.00 149 PRO A O 1
ATOM 1150 N N . ILE A 1 150 ? -16.878 -9.780 19.458 1.00 93.25 150 ILE A N 1
ATOM 1151 C CA . ILE A 1 150 ? -17.655 -8.870 18.608 1.00 93.25 150 ILE A CA 1
ATOM 1152 C C . ILE A 1 150 ? -17.740 -9.468 17.199 1.00 93.25 150 ILE A C 1
ATOM 1154 O O . ILE A 1 150 ? -16.705 -9.896 16.674 1.00 93.25 150 ILE A O 1
ATOM 1158 N N . PRO A 1 151 ? -18.910 -9.466 16.535 1.00 93.06 151 PRO A N 1
ATOM 1159 C CA . PRO A 1 151 ? -18.983 -9.804 15.116 1.00 93.06 151 PRO A CA 1
ATOM 1160 C C . PRO A 1 151 ? -18.151 -8.833 14.265 1.00 93.06 151 PRO A C 1
ATOM 1162 O O . PRO A 1 151 ? -17.970 -7.664 14.616 1.00 93.06 151 PRO A O 1
ATOM 1165 N N . ALA A 1 152 ? -17.660 -9.297 13.115 1.00 94.06 152 ALA A N 1
ATOM 1166 C CA . ALA A 1 152 ? -16.961 -8.435 12.171 1.00 94.06 152 ALA A CA 1
ATOM 1167 C C . ALA A 1 152 ? -17.803 -7.211 11.770 1.00 94.06 152 ALA A C 1
ATOM 1169 O O . ALA A 1 152 ? -19.011 -7.294 11.526 1.00 94.06 152 ALA A O 1
ATOM 1170 N N . THR A 1 153 ? -17.158 -6.048 11.664 1.00 91.19 153 THR A N 1
ATOM 1171 C CA . THR A 1 153 ? -17.866 -4.830 11.256 1.00 91.19 153 THR A CA 1
ATOM 1172 C C . THR A 1 153 ? -18.330 -4.941 9.804 1.00 91.19 153 THR A C 1
ATOM 1174 O O . THR A 1 153 ? -17.641 -5.504 8.950 1.00 91.19 153 THR A O 1
ATOM 1177 N N . LYS A 1 154 ? -19.458 -4.299 9.467 1.00 89.38 154 LYS A N 1
ATOM 1178 C CA . LYS A 1 154 ? -19.955 -4.224 8.079 1.00 89.38 154 LYS A CA 1
ATOM 1179 C C . LYS A 1 154 ? -18.883 -3.719 7.099 1.00 89.38 154 LYS A C 1
ATOM 1181 O O . LYS A 1 154 ? -18.838 -4.152 5.951 1.00 89.38 154 LYS A O 1
ATOM 1186 N N . GLY A 1 155 ? -18.004 -2.820 7.551 1.00 89.31 155 GLY A N 1
ATOM 1187 C CA . GLY A 1 155 ? -16.869 -2.326 6.769 1.00 89.31 155 GLY A CA 1
ATOM 1188 C C . GLY A 1 155 ? -15.828 -3.407 6.463 1.00 89.31 155 GLY A C 1
ATOM 1189 O O . GLY A 1 155 ? -15.425 -3.537 5.307 1.00 89.31 155 GLY A O 1
ATOM 1190 N N . GLN A 1 156 ? -15.428 -4.201 7.461 1.00 94.56 156 GLN A N 1
ATOM 1191 C CA . GLN A 1 156 ? -14.500 -5.320 7.270 1.00 94.56 156 GLN A CA 1
ATOM 1192 C C . GLN A 1 156 ? -15.093 -6.392 6.351 1.00 94.56 156 GLN A C 1
ATOM 1194 O O . GLN A 1 156 ? -14.435 -6.799 5.397 1.00 94.56 156 GLN A O 1
ATOM 1199 N N . VAL A 1 157 ? -16.356 -6.770 6.574 1.00 95.12 157 VAL A N 1
ATOM 1200 C CA . VAL A 1 157 ? -17.072 -7.760 5.754 1.00 95.12 157 VAL A CA 1
ATOM 1201 C C . VAL A 1 157 ? -17.143 -7.306 4.293 1.00 95.12 157 VAL A C 1
ATOM 1203 O O . VAL A 1 157 ? -16.728 -8.031 3.392 1.00 95.12 157 VAL A O 1
ATOM 1206 N N . ASN A 1 158 ? -17.570 -6.064 4.038 1.00 94.19 158 ASN A N 1
ATOM 1207 C CA . ASN A 1 158 ? -17.614 -5.511 2.681 1.00 94.19 158 ASN A CA 1
ATOM 1208 C C . ASN A 1 158 ? -16.228 -5.465 2.020 1.00 94.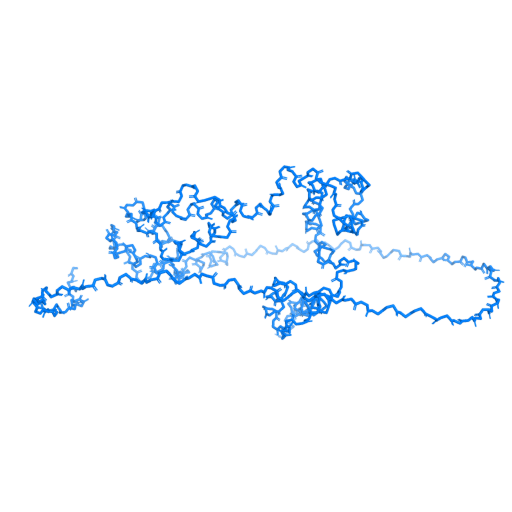19 158 ASN A C 1
ATOM 1210 O O . ASN A 1 158 ? -16.104 -5.727 0.823 1.00 94.19 158 ASN A O 1
ATOM 1214 N N . ARG A 1 159 ? -15.182 -5.127 2.786 1.00 92.88 159 ARG A N 1
ATOM 1215 C CA . ARG A 1 159 ? -13.800 -5.105 2.293 1.00 92.88 159 ARG A CA 1
ATOM 1216 C C . ARG A 1 159 ? -13.320 -6.512 1.932 1.00 92.88 159 ARG A C 1
ATOM 1218 O O . ARG A 1 159 ? -12.725 -6.670 0.868 1.00 92.88 159 ARG A O 1
ATOM 1225 N N . ALA A 1 160 ? -13.604 -7.511 2.763 1.00 95.12 160 ALA A N 1
ATOM 1226 C CA . ALA A 1 160 ? -13.260 -8.904 2.500 1.00 95.12 160 ALA A CA 1
ATOM 1227 C C . ALA A 1 160 ? -13.975 -9.432 1.247 1.00 95.12 160 ALA A C 1
ATOM 1229 O O . ALA A 1 160 ? -13.316 -9.902 0.320 1.00 95.12 160 ALA A O 1
ATOM 1230 N N . PHE A 1 161 ? -15.294 -9.230 1.142 1.00 93.19 161 PHE A N 1
ATOM 1231 C CA . PHE A 1 161 ? -16.058 -9.594 -0.055 1.00 93.19 161 PHE A CA 1
ATOM 1232 C C . PHE A 1 161 ? -15.530 -8.917 -1.319 1.00 93.19 161 PHE A C 1
ATOM 1234 O O . PHE A 1 161 ? -15.450 -9.550 -2.369 1.00 93.19 161 PHE A O 1
ATOM 1241 N N . TRP A 1 162 ? -15.144 -7.641 -1.242 1.00 91.75 162 TRP A N 1
ATOM 1242 C CA . TRP A 1 162 ? -14.558 -6.939 -2.383 1.00 91.75 162 TRP A CA 1
ATOM 1243 C C . TRP A 1 162 ? -13.213 -7.544 -2.814 1.00 91.75 162 TRP A C 1
ATOM 1245 O O . TRP A 1 162 ? -12.975 -7.696 -4.014 1.00 91.75 162 TRP A O 1
ATOM 1255 N N . LEU A 1 163 ? -12.350 -7.926 -1.866 1.00 89.62 163 LEU A N 1
ATOM 1256 C CA . LEU A 1 163 ? -11.056 -8.557 -2.159 1.00 89.62 163 LEU A CA 1
ATOM 1257 C C . LEU A 1 163 ? -11.224 -9.922 -2.839 1.00 89.62 163 LEU A C 1
ATOM 1259 O O . LEU A 1 163 ? -10.542 -10.193 -3.827 1.00 89.62 163 LEU A O 1
ATOM 1263 N N . VAL A 1 164 ? -12.173 -10.732 -2.366 1.00 89.94 164 VAL A N 1
ATOM 1264 C CA . VAL A 1 164 ? -12.499 -12.031 -2.975 1.00 89.94 164 VAL A CA 1
ATOM 1265 C C . VAL A 1 164 ? -13.132 -11.845 -4.355 1.00 89.94 164 VAL A C 1
ATOM 1267 O O . VAL A 1 164 ? -12.686 -12.445 -5.330 1.00 89.94 164 VAL A O 1
ATOM 1270 N N . LYS A 1 165 ? -14.125 -10.953 -4.478 1.00 87.81 165 LYS A N 1
ATOM 1271 C CA . LYS A 1 165 ? -14.832 -10.679 -5.742 1.00 87.81 165 LYS A CA 1
ATOM 1272 C C . LYS A 1 165 ? -13.908 -10.156 -6.844 1.00 87.81 165 LYS A C 1
ATOM 1274 O O . LYS A 1 165 ? -14.164 -10.389 -8.018 1.00 87.81 165 LYS A O 1
ATOM 1279 N N . THR A 1 166 ? -12.865 -9.413 -6.482 1.00 77.88 166 THR A N 1
ATOM 1280 C CA . THR A 1 166 ? -11.879 -8.890 -7.443 1.00 77.88 166 THR A CA 1
ATOM 1281 C C . THR A 1 166 ? -10.741 -9.868 -7.738 1.00 77.88 166 THR A C 1
ATOM 1283 O O . THR A 1 166 ? -9.792 -9.481 -8.414 1.00 77.88 166 THR A O 1
ATOM 1286 N N . HIS A 1 167 ? -10.824 -11.111 -7.243 1.00 76.44 167 HIS A N 1
ATOM 1287 C CA . HIS A 1 167 ? -9.805 -12.157 -7.383 1.00 76.44 167 HIS A CA 1
ATOM 1288 C C . H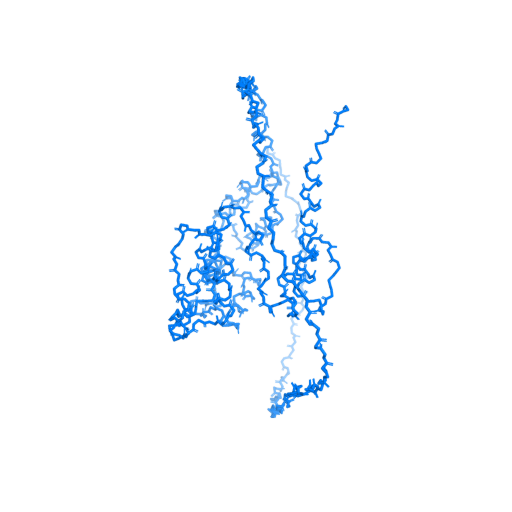IS A 1 167 ? -8.400 -11.722 -6.941 1.00 76.44 167 HIS A C 1
ATOM 1290 O O . HIS A 1 167 ? -7.404 -12.285 -7.382 1.00 76.44 167 HIS A O 1
ATOM 1296 N N . GLN A 1 168 ? -8.294 -10.724 -6.057 1.00 75.94 168 GLN A N 1
ATOM 1297 C CA . GLN A 1 168 ? -6.991 -10.298 -5.537 1.00 75.94 168 GLN A CA 1
ATOM 1298 C C . GLN A 1 168 ? -6.437 -11.317 -4.541 1.00 75.94 168 GLN A C 1
ATOM 1300 O O . GLN A 1 168 ? -5.227 -11.391 -4.348 1.00 75.94 168 GLN A O 1
ATOM 1305 N N . ILE A 1 169 ? -7.327 -12.050 -3.864 1.00 83.38 169 ILE A N 1
ATOM 1306 C CA . ILE A 1 169 ? -7.010 -12.971 -2.773 1.00 83.38 169 ILE A CA 1
ATOM 1307 C C . ILE A 1 169 ? -8.014 -14.121 -2.822 1.00 83.38 169 ILE A C 1
ATOM 1309 O O . ILE A 1 169 ? -9.200 -13.894 -3.072 1.00 83.38 169 ILE A O 1
ATOM 1313 N N . SER A 1 170 ? -7.544 -15.345 -2.577 1.00 85.31 170 SER A N 1
ATOM 1314 C CA . SER A 1 170 ? -8.424 -16.502 -2.394 1.00 85.31 170 SER A CA 1
ATOM 1315 C C . SER A 1 170 ? -9.364 -16.269 -1.206 1.00 85.31 170 SER A C 1
ATOM 1317 O O . SER A 1 170 ? -8.939 -15.766 -0.167 1.00 85.31 170 SER A O 1
ATOM 1319 N N . GLY A 1 171 ? -10.635 -16.653 -1.347 1.00 87.44 171 GLY A N 1
ATOM 1320 C CA . GLY A 1 171 ? -11.615 -16.628 -0.252 1.00 87.44 171 GLY A CA 1
ATOM 1321 C C . GLY A 1 171 ? -11.381 -17.703 0.814 1.00 87.44 171 GLY A C 1
ATOM 1322 O O . GLY A 1 171 ? -12.181 -17.838 1.733 1.00 87.44 171 GLY A O 1
ATOM 1323 N N . GLU A 1 172 ? -10.309 -18.483 0.695 1.00 90.31 172 GLU A N 1
ATOM 1324 C CA . GLU A 1 172 ? -9.955 -19.523 1.652 1.00 90.31 172 GLU A CA 1
ATOM 1325 C C . GLU A 1 172 ? -9.795 -18.952 3.071 1.00 90.31 172 GLU A C 1
ATOM 1327 O O . GLU A 1 172 ? -9.123 -17.942 3.306 1.00 90.31 172 GLU A O 1
ATOM 1332 N N . GLY A 1 173 ? -10.473 -19.590 4.025 1.00 89.38 173 GLY A N 1
ATOM 1333 C CA . GLY A 1 173 ? -10.503 -19.169 5.423 1.00 89.38 173 GLY A CA 1
ATOM 1334 C C . GLY A 1 173 ? -11.495 -18.049 5.752 1.00 89.38 173 GLY A C 1
ATOM 1335 O O . GLY A 1 173 ? -11.705 -17.808 6.935 1.00 89.38 173 GLY A O 1
ATOM 1336 N N . LEU A 1 174 ? -12.142 -17.405 4.771 1.00 94.44 174 LEU A N 1
ATOM 1337 C CA . LEU A 1 174 ? -13.191 -16.416 5.038 1.00 94.44 174 LEU A CA 1
ATOM 1338 C C . LEU A 1 174 ? -14.476 -17.127 5.498 1.00 94.44 174 LEU A C 1
ATOM 1340 O O . LEU A 1 174 ? -15.031 -17.938 4.759 1.00 94.44 174 LEU A O 1
ATOM 1344 N N . LYS A 1 175 ? -14.957 -16.827 6.711 1.00 94.62 175 LYS A N 1
ATOM 1345 C CA . LYS A 1 175 ? -16.222 -17.357 7.254 1.00 94.62 175 LYS A CA 1
ATOM 1346 C C . LYS A 1 175 ? -17.182 -16.211 7.573 1.00 94.62 175 LYS A C 1
ATOM 1348 O O . LYS A 1 175 ? -16.755 -15.165 8.057 1.00 94.62 175 LYS A O 1
ATOM 1353 N N . ASP A 1 176 ? -18.480 -16.435 7.377 1.00 89.75 176 ASP A N 1
ATOM 1354 C CA . ASP A 1 176 ? -19.512 -15.413 7.621 1.00 89.75 176 ASP A CA 1
ATOM 1355 C C . ASP A 1 176 ? -19.612 -14.995 9.098 1.00 89.75 176 ASP A C 1
ATOM 1357 O O . ASP A 1 176 ? -19.966 -13.859 9.405 1.00 89.75 176 ASP A O 1
ATOM 1361 N N . SER A 1 177 ? -19.260 -15.896 10.020 1.00 93.00 177 SER A N 1
ATOM 1362 C CA . SER A 1 177 ? -19.330 -15.685 11.470 1.00 93.00 177 SER A CA 1
ATOM 1363 C C . SER A 1 177 ? -17.985 -15.321 12.109 1.00 93.00 177 SER A C 1
ATOM 1365 O O . SER A 1 177 ? -17.781 -15.599 13.289 1.00 93.00 177 SER A O 1
ATOM 1367 N N . MET A 1 178 ? -17.044 -14.760 11.345 1.00 96.00 178 MET A N 1
ATOM 1368 C CA . MET A 1 178 ? -15.769 -14.305 11.905 1.00 96.00 178 MET A CA 1
ATOM 1369 C C . MET A 1 178 ? -15.971 -13.155 12.892 1.00 96.00 178 MET A C 1
ATOM 1371 O O . MET A 1 178 ? -16.762 -12.230 12.667 1.00 96.00 178 MET A O 1
ATOM 1375 N N . THR A 1 179 ? -15.200 -13.190 13.971 1.00 95.00 179 THR A N 1
ATOM 1376 C CA . THR A 1 179 ? -15.114 -12.075 14.912 1.00 95.00 179 THR A CA 1
ATOM 1377 C C . THR A 1 179 ? -14.380 -10.882 14.290 1.00 95.00 179 THR A C 1
ATOM 1379 O O . THR A 1 179 ? -13.655 -11.009 13.298 1.00 95.00 179 THR A O 1
ATOM 1382 N N . HIS A 1 180 ? -14.540 -9.697 14.884 1.00 91.88 180 HIS A N 1
ATOM 1383 C CA . HIS A 1 180 ? -13.841 -8.471 14.487 1.00 91.88 180 HIS A CA 1
ATOM 1384 C C . HIS A 1 180 ? -12.324 -8.669 14.374 1.00 91.88 180 HIS A C 1
ATOM 1386 O O . HIS A 1 180 ? -11.708 -8.189 13.418 1.00 91.88 180 HIS A O 1
ATOM 1392 N N . LYS A 1 181 ? -11.739 -9.402 15.329 1.00 91.62 181 LYS A N 1
ATOM 1393 C CA . LYS A 1 181 ? -10.306 -9.681 15.391 1.00 91.62 181 LYS A CA 1
ATOM 1394 C C . LYS A 1 181 ? -9.867 -10.662 14.306 1.00 91.62 181 LYS A C 1
ATOM 1396 O O . LYS A 1 181 ? -8.968 -10.333 13.543 1.00 91.62 181 LYS A O 1
ATOM 1401 N N . GLU A 1 182 ? -10.540 -11.807 14.178 1.00 94.88 182 GLU A N 1
ATOM 1402 C CA . GLU A 1 182 ? -10.225 -12.810 13.146 1.00 94.88 182 GLU A CA 1
ATOM 1403 C C . GLU A 1 182 ? -10.338 -12.226 11.733 1.00 94.88 182 GLU A C 1
ATOM 1405 O O . GLU A 1 182 ? -9.478 -12.454 10.886 1.00 94.88 182 GLU A O 1
ATOM 1410 N N . MET A 1 183 ? -11.375 -11.423 11.479 1.00 96.50 183 MET A N 1
ATOM 1411 C CA . MET A 1 183 ? -11.539 -10.729 10.203 1.00 96.50 183 MET A CA 1
ATOM 1412 C C . MET A 1 183 ? -10.443 -9.676 9.985 1.00 96.50 183 MET A C 1
ATOM 1414 O O . MET A 1 183 ? -9.994 -9.484 8.857 1.00 96.50 183 MET A O 1
ATOM 1418 N N . GLY A 1 184 ? -10.006 -8.989 11.044 1.00 93.75 184 GLY A N 1
ATOM 1419 C CA . GLY A 1 184 ? -8.873 -8.063 11.003 1.00 93.75 184 GLY A CA 1
ATOM 1420 C C . GLY A 1 184 ? -7.572 -8.765 10.616 1.00 93.75 184 GLY A C 1
ATOM 1421 O O . GLY A 1 184 ? -6.935 -8.368 9.647 1.00 93.75 184 GLY A O 1
ATOM 1422 N N . GLU A 1 185 ? -7.240 -9.862 11.294 1.00 94.62 185 GLU A N 1
ATOM 1423 C CA . GLU A 1 185 ? -6.062 -10.686 10.998 1.00 94.62 185 GLU A CA 1
ATOM 1424 C C . GLU A 1 185 ? -6.117 -11.267 9.579 1.00 94.62 185 GLU A C 1
ATOM 1426 O O . GLU A 1 185 ? -5.122 -11.230 8.849 1.00 94.62 185 GLU A O 1
ATOM 1431 N N . TRP A 1 186 ? -7.293 -11.735 9.142 1.00 95.25 186 TRP A N 1
ATOM 1432 C CA . TRP A 1 186 ? -7.499 -12.187 7.768 1.00 95.25 186 TRP A CA 1
ATOM 1433 C C . TRP A 1 186 ? -7.252 -11.052 6.770 1.00 95.25 186 TRP A C 1
ATOM 1435 O O . TRP A 1 186 ? -6.535 -11.256 5.793 1.00 95.25 186 TRP A O 1
ATOM 1445 N N . LEU A 1 187 ? -7.789 -9.849 7.022 1.00 95.06 187 LEU A N 1
ATOM 1446 C CA . LEU A 1 187 ? -7.605 -8.664 6.177 1.00 95.06 187 LEU A CA 1
ATOM 1447 C C . LEU A 1 187 ? -6.153 -8.177 6.137 1.00 95.06 187 LEU A C 1
ATOM 1449 O O . LEU A 1 187 ? -5.705 -7.730 5.080 1.00 95.06 187 LEU A O 1
ATOM 1453 N N . ASP A 1 188 ? -5.420 -8.274 7.242 1.00 91.94 188 ASP A N 1
ATOM 1454 C CA . ASP A 1 188 ? -4.010 -7.897 7.319 1.00 91.94 188 ASP A CA 1
ATOM 1455 C C . ASP A 1 188 ? -3.132 -8.908 6.577 1.00 91.94 188 ASP A C 1
ATOM 1457 O O . ASP A 1 188 ? -2.305 -8.518 5.749 1.00 91.94 188 ASP A O 1
ATOM 1461 N N . ALA A 1 189 ? -3.365 -10.212 6.764 1.00 89.50 189 ALA A N 1
ATOM 1462 C CA . ALA A 1 189 ? -2.705 -11.261 5.985 1.00 89.50 189 ALA A CA 1
ATOM 1463 C C . ALA A 1 189 ? -3.010 -11.119 4.485 1.00 89.50 189 ALA A C 1
ATOM 1465 O O . ALA A 1 189 ? -2.126 -11.245 3.630 1.00 89.50 189 ALA A O 1
ATOM 1466 N N . ALA A 1 190 ? -4.261 -10.796 4.164 1.00 88.44 190 ALA A N 1
ATOM 1467 C CA . ALA A 1 190 ? -4.714 -10.449 2.832 1.00 88.44 190 ALA A CA 1
ATOM 1468 C C . ALA A 1 190 ? -3.982 -9.217 2.273 1.00 88.44 190 ALA A C 1
ATOM 1470 O O . ALA A 1 190 ? -3.529 -9.216 1.127 1.00 88.44 190 ALA A O 1
ATOM 1471 N N . GLU A 1 191 ? -3.822 -8.164 3.069 1.00 85.50 191 GLU A N 1
ATOM 1472 C CA . GLU A 1 191 ? -3.125 -6.954 2.658 1.00 85.50 191 GLU A CA 1
ATOM 1473 C C . GLU A 1 191 ? -1.629 -7.199 2.451 1.00 85.50 191 GLU A C 1
ATOM 1475 O O . GLU A 1 191 ? -1.076 -6.697 1.476 1.00 85.50 191 GLU A O 1
ATOM 1480 N N . VAL A 1 192 ? -0.983 -8.021 3.280 1.00 79.88 192 VAL A N 1
ATOM 1481 C CA . VAL A 1 192 ? 0.399 -8.468 3.053 1.00 79.88 192 VAL A CA 1
ATOM 1482 C C . VAL A 1 192 ? 0.505 -9.213 1.722 1.00 79.88 192 VAL A C 1
ATOM 1484 O O . VAL A 1 192 ? 1.382 -8.893 0.919 1.00 79.88 192 VAL A O 1
ATOM 1487 N N . LYS A 1 193 ? -0.417 -10.145 1.438 1.00 78.38 193 LYS A N 1
ATOM 1488 C CA . LYS A 1 193 ? -0.481 -10.847 0.143 1.00 78.38 193 LYS A CA 1
ATOM 1489 C C . LYS A 1 193 ? -0.711 -9.887 -1.028 1.00 78.38 193 LYS A C 1
ATOM 1491 O O . LYS A 1 193 ? -0.095 -10.061 -2.066 1.00 78.38 193 LYS A O 1
ATOM 1496 N N . ARG A 1 194 ? -1.531 -8.848 -0.852 1.00 73.94 194 ARG A N 1
ATOM 1497 C CA . ARG A 1 194 ? -1.803 -7.817 -1.869 1.00 73.94 194 ARG A CA 1
ATOM 1498 C C . ARG A 1 194 ? -0.632 -6.848 -2.076 1.00 73.94 194 ARG A C 1
ATOM 1500 O O . ARG A 1 194 ? -0.429 -6.352 -3.183 1.00 73.94 194 ARG A O 1
ATOM 1507 N N . ARG A 1 195 ? 0.094 -6.507 -1.005 1.00 66.00 195 ARG A N 1
ATOM 1508 C CA . ARG A 1 195 ? 1.251 -5.594 -1.021 1.00 66.00 195 ARG A CA 1
ATOM 1509 C C . ARG A 1 195 ? 2.483 -6.249 -1.631 1.00 66.00 195 ARG A C 1
ATOM 1511 O O . ARG A 1 195 ? 3.284 -5.537 -2.234 1.00 66.00 195 ARG A O 1
ATOM 1518 N N . LYS A 1 196 ? 2.609 -7.577 -1.527 1.00 60.91 196 LYS A N 1
ATOM 1519 C CA . LYS A 1 196 ? 3.425 -8.365 -2.456 1.00 60.91 196 LYS A CA 1
ATOM 1520 C C . LYS A 1 196 ? 2.777 -8.174 -3.830 1.00 60.91 196 LYS A C 1
ATOM 1522 O O . LYS A 1 196 ? 1.791 -8.827 -4.140 1.00 60.91 196 LYS A O 1
ATOM 1527 N N . GLY A 1 197 ? 3.214 -7.141 -4.558 1.00 57.53 197 GLY A N 1
ATOM 1528 C CA . GLY A 1 197 ? 2.585 -6.698 -5.805 1.00 57.53 197 GLY A CA 1
ATOM 1529 C C . GLY A 1 197 ? 2.372 -7.862 -6.766 1.00 57.53 197 GLY A C 1
ATOM 1530 O O . GLY A 1 197 ? 3.075 -8.851 -6.619 1.00 57.53 197 GLY A O 1
ATOM 1531 N N . ILE A 1 198 ? 1.407 -7.725 -7.690 1.00 60.91 198 ILE A N 1
ATOM 1532 C CA . ILE A 1 198 ? 0.961 -8.740 -8.672 1.00 60.91 198 ILE A CA 1
ATOM 1533 C C . ILE A 1 198 ? 2.054 -9.788 -8.888 1.00 60.91 198 ILE A C 1
ATOM 1535 O O . ILE A 1 198 ? 2.999 -9.563 -9.647 1.00 60.91 198 ILE A O 1
ATOM 1539 N N . VAL A 1 199 ? 1.977 -10.877 -8.120 1.00 67.38 199 VAL A N 1
ATOM 1540 C CA . VAL A 1 199 ? 2.954 -11.951 -8.218 1.00 67.38 199 VAL A CA 1
ATOM 1541 C C . VAL A 1 199 ? 2.606 -12.631 -9.522 1.00 67.38 199 VAL A C 1
ATOM 1543 O O . VAL A 1 199 ? 1.581 -13.302 -9.609 1.00 67.38 199 VAL A O 1
ATOM 1546 N N . LEU A 1 200 ? 3.409 -12.349 -10.546 1.00 77.94 200 LEU A N 1
ATOM 1547 C CA . LEU A 1 200 ? 3.291 -12.982 -11.851 1.00 77.94 200 LEU A CA 1
ATOM 1548 C C . LEU A 1 200 ? 3.194 -14.497 -11.636 1.00 77.94 200 LEU A C 1
ATOM 1550 O O . LEU A 1 200 ? 3.965 -15.056 -10.844 1.00 77.94 200 LEU A O 1
ATOM 1554 N N . SER A 1 201 ? 2.244 -15.147 -12.306 1.00 81.62 201 SER A N 1
ATOM 1555 C CA . SER A 1 201 ? 2.116 -16.605 -12.226 1.00 81.62 201 SER A CA 1
ATOM 1556 C C . SER A 1 201 ? 3.411 -17.280 -12.714 1.00 81.62 201 SER A C 1
ATOM 1558 O O . SER A 1 201 ? 4.167 -16.661 -13.466 1.00 81.62 201 SER A O 1
ATOM 1560 N N . PRO A 1 202 ? 3.715 -18.536 -12.328 1.00 86.44 202 PRO A N 1
ATOM 1561 C CA . PRO A 1 202 ? 4.908 -19.231 -12.822 1.00 86.44 202 PRO A CA 1
ATOM 1562 C C . PRO A 1 202 ? 5.022 -19.214 -14.355 1.00 86.44 202 PRO A C 1
ATOM 1564 O O . PRO A 1 202 ? 6.103 -18.986 -14.896 1.00 86.44 202 PRO A O 1
ATOM 1567 N N . GLU A 1 203 ? 3.890 -19.354 -15.048 1.00 90.06 203 GLU A N 1
ATOM 1568 C CA . GLU A 1 203 ? 3.808 -19.258 -16.506 1.00 90.06 203 GLU A CA 1
ATOM 1569 C C . GLU A 1 203 ? 4.136 -17.845 -17.004 1.00 90.06 203 GLU A C 1
ATOM 1571 O O . GLU A 1 203 ? 5.011 -17.680 -17.852 1.00 90.06 203 GLU A O 1
ATOM 1576 N N . GLU A 1 204 ? 3.504 -16.808 -16.443 1.00 90.06 204 GLU A N 1
ATOM 1577 C CA . GLU A 1 204 ? 3.782 -15.411 -16.800 1.00 90.06 204 GLU A CA 1
ATOM 1578 C C . GLU A 1 204 ? 5.232 -15.018 -16.521 1.00 90.06 204 GLU A C 1
ATOM 1580 O O . GLU A 1 204 ? 5.810 -14.243 -17.281 1.00 90.06 204 GLU A O 1
ATOM 1585 N N . ARG A 1 205 ? 5.833 -15.551 -15.452 1.00 91.94 205 ARG A N 1
ATOM 1586 C CA . ARG A 1 205 ? 7.229 -15.286 -15.094 1.00 91.94 205 ARG A CA 1
ATOM 1587 C C . ARG A 1 205 ? 8.198 -15.821 -16.132 1.00 91.94 205 ARG A C 1
ATOM 1589 O O . ARG A 1 205 ? 9.205 -15.162 -16.341 1.00 91.94 205 ARG A O 1
ATOM 1596 N N . SER A 1 206 ? 7.886 -16.951 -16.768 1.00 93.62 206 SER A N 1
ATOM 1597 C CA . SER A 1 206 ? 8.721 -17.576 -17.806 1.00 93.62 206 SER A CA 1
ATOM 1598 C C . SER A 1 206 ? 8.638 -16.886 -19.174 1.00 93.62 206 SER A C 1
ATOM 1600 O O . SER A 1 206 ? 9.498 -17.095 -20.024 1.00 93.62 206 SER A O 1
ATOM 1602 N N . GLN A 1 207 ? 7.621 -16.046 -19.398 1.00 96.19 207 GLN A N 1
ATOM 1603 C CA . GLN A 1 207 ? 7.480 -15.295 -20.646 1.00 96.19 207 GLN A CA 1
ATOM 1604 C C . GLN A 1 207 ? 8.620 -14.276 -20.814 1.00 96.19 207 GLN A C 1
ATOM 1606 O O . GLN A 1 207 ? 9.147 -13.785 -19.814 1.00 96.19 207 GLN A O 1
ATOM 1611 N N . PRO A 1 208 ? 8.972 -13.889 -22.053 1.00 97.25 208 PRO A N 1
ATOM 1612 C CA . PRO A 1 208 ? 9.979 -12.858 -22.294 1.00 97.25 208 PRO A CA 1
ATOM 1613 C C . PRO A 1 208 ? 9.550 -11.508 -21.708 1.00 97.25 208 PRO A C 1
ATOM 1615 O O . PRO A 1 208 ? 8.359 -11.161 -21.716 1.00 97.25 208 PRO A O 1
ATOM 1618 N N . ALA A 1 209 ? 10.522 -10.745 -21.201 1.00 96.44 209 ALA A N 1
ATOM 1619 C CA . ALA A 1 209 ? 10.295 -9.427 -20.624 1.00 96.44 209 ALA A CA 1
ATOM 1620 C C . ALA A 1 209 ? 9.554 -8.500 -21.601 1.00 96.44 209 ALA A C 1
ATOM 1622 O O . ALA A 1 209 ? 9.780 -8.493 -22.810 1.00 96.44 209 ALA A O 1
ATOM 1623 N N . THR A 1 210 ? 8.640 -7.689 -21.069 1.00 93.75 210 THR A N 1
ATOM 1624 C CA . THR A 1 210 ? 7.912 -6.715 -21.894 1.00 93.75 210 THR A CA 1
ATOM 1625 C C . THR A 1 210 ? 8.828 -5.568 -22.322 1.00 93.75 210 THR A C 1
ATOM 1627 O O . THR A 1 210 ? 9.720 -5.166 -21.574 1.00 93.75 210 THR A O 1
ATOM 1630 N N . SER A 1 211 ? 8.556 -4.960 -23.480 1.00 92.19 211 SER A N 1
ATOM 1631 C CA . SER A 1 211 ? 9.301 -3.784 -23.962 1.00 92.19 211 SER A CA 1
ATOM 1632 C C . SER A 1 211 ? 9.328 -2.640 -22.939 1.00 92.19 211 SER A C 1
ATOM 1634 O O . SER A 1 211 ? 10.351 -1.987 -22.766 1.00 92.19 211 SER A O 1
ATOM 1636 N N . ALA A 1 212 ? 8.237 -2.445 -22.191 1.00 89.88 212 ALA A N 1
ATOM 1637 C CA . ALA A 1 212 ? 8.165 -1.459 -21.115 1.00 89.88 212 ALA A CA 1
ATOM 1638 C C . ALA A 1 212 ? 9.077 -1.799 -19.920 1.00 89.88 212 ALA A C 1
ATOM 1640 O O . ALA A 1 212 ? 9.655 -0.896 -19.316 1.00 89.88 212 ALA A O 1
ATOM 1641 N N . GLN A 1 213 ? 9.221 -3.082 -19.565 1.00 93.31 213 GLN A N 1
ATOM 1642 C CA . GLN A 1 213 ? 10.164 -3.511 -18.527 1.00 93.31 213 GLN A CA 1
ATOM 1643 C C . GLN A 1 213 ? 11.608 -3.294 -18.986 1.00 93.31 213 GLN A C 1
ATOM 1645 O O . GLN A 1 213 ? 12.385 -2.705 -18.240 1.00 93.31 213 GLN A O 1
ATOM 1650 N N . ILE A 1 214 ? 11.937 -3.685 -20.220 1.00 94.94 214 ILE A N 1
ATOM 1651 C CA . ILE A 1 214 ? 13.270 -3.501 -20.814 1.00 94.94 214 ILE A CA 1
ATOM 1652 C C . ILE A 1 214 ? 13.645 -2.017 -20.856 1.00 94.94 214 ILE A C 1
ATOM 1654 O O . ILE A 1 214 ? 14.693 -1.638 -20.337 1.00 94.94 214 ILE A O 1
ATOM 1658 N N . ALA A 1 215 ? 12.758 -1.161 -21.374 1.00 92.50 215 ALA A N 1
ATOM 1659 C CA . ALA A 1 215 ? 12.977 0.283 -21.406 1.00 92.50 215 ALA A CA 1
ATOM 1660 C C . ALA A 1 215 ? 13.211 0.855 -19.999 1.00 92.50 215 ALA A C 1
ATOM 1662 O O . ALA A 1 215 ? 14.029 1.756 -19.813 1.00 92.50 215 ALA A O 1
ATOM 1663 N N . ARG A 1 216 ? 12.523 0.317 -18.981 1.00 93.00 216 ARG A N 1
ATOM 1664 C CA . ARG A 1 216 ? 12.710 0.749 -17.592 1.00 93.00 216 ARG A CA 1
ATOM 1665 C C . ARG A 1 216 ? 14.048 0.319 -17.025 1.00 93.00 216 ARG A C 1
ATOM 1667 O O . ARG A 1 216 ? 14.715 1.155 -16.421 1.00 93.00 216 ARG A O 1
ATOM 1674 N N . ILE A 1 217 ? 14.453 -0.924 -17.263 1.00 94.31 217 ILE A N 1
ATOM 1675 C CA . ILE A 1 217 ? 15.772 -1.430 -16.874 1.00 94.31 217 ILE A CA 1
ATOM 1676 C C . ILE A 1 217 ? 16.862 -0.549 -17.487 1.00 94.31 217 ILE A C 1
ATOM 1678 O O . ILE A 1 217 ? 17.654 0.032 -16.748 1.00 94.31 217 ILE A O 1
ATOM 1682 N N . GLN A 1 218 ? 16.819 -0.336 -18.804 1.00 94.00 218 GLN A N 1
ATOM 1683 C CA . GLN A 1 218 ? 17.785 0.498 -19.524 1.00 94.00 218 GLN A CA 1
ATOM 1684 C C . GLN A 1 218 ? 17.815 1.943 -19.009 1.00 94.00 218 GLN A C 1
ATOM 1686 O O . GLN A 1 218 ? 18.886 2.526 -18.878 1.00 94.00 218 GLN A O 1
ATOM 1691 N N . SER A 1 219 ? 16.659 2.516 -18.655 1.00 92.75 219 SER A N 1
ATOM 1692 C CA . SER A 1 219 ? 16.599 3.875 -18.100 1.00 92.75 219 SER A CA 1
ATOM 1693 C C . SER A 1 219 ? 17.196 3.994 -16.693 1.00 92.75 219 SER A C 1
ATOM 1695 O O . SER A 1 219 ? 17.668 5.062 -16.314 1.00 92.75 219 SER A O 1
ATOM 1697 N N . TRP A 1 220 ? 17.155 2.927 -15.889 1.00 94.44 220 TRP A N 1
ATOM 1698 C CA . TRP A 1 220 ? 17.595 2.956 -14.489 1.00 94.44 220 TRP A CA 1
ATOM 1699 C C . TRP A 1 220 ? 19.024 2.450 -14.298 1.00 94.44 220 TRP A C 1
ATOM 1701 O O . TRP A 1 220 ? 19.689 2.865 -13.351 1.00 94.44 220 TRP A O 1
ATOM 1711 N N . GLN A 1 221 ? 19.509 1.594 -15.196 1.00 93.19 221 GLN A N 1
ATOM 1712 C CA . GLN A 1 221 ? 20.826 0.965 -15.122 1.00 93.19 221 GLN A CA 1
ATOM 1713 C C . GLN A 1 221 ? 21.996 1.968 -15.006 1.00 93.19 221 GLN A C 1
ATOM 1715 O O . GLN A 1 221 ? 22.843 1.755 -14.138 1.00 93.19 221 GLN A O 1
ATOM 1720 N N . PRO A 1 222 ? 22.032 3.109 -15.730 1.00 93.00 222 PRO A N 1
ATOM 1721 C CA . PRO A 1 222 ? 23.092 4.114 -15.567 1.00 93.00 222 PRO A CA 1
ATOM 1722 C C . PRO A 1 222 ? 23.147 4.745 -14.169 1.00 93.00 222 PRO A C 1
ATOM 1724 O O . PRO A 1 222 ? 24.180 5.253 -13.744 1.00 93.00 222 PRO A O 1
ATOM 1727 N N . HIS A 1 223 ? 22.034 4.726 -13.434 1.00 91.81 223 HIS A N 1
ATOM 1728 C CA . HIS A 1 223 ? 21.940 5.299 -12.092 1.00 91.81 223 HIS A CA 1
ATOM 1729 C C . HIS A 1 223 ? 22.310 4.307 -10.982 1.00 91.81 223 HIS A C 1
ATOM 1731 O O . HIS A 1 223 ? 22.311 4.689 -9.807 1.00 91.81 223 HIS A O 1
ATOM 1737 N N . LEU A 1 224 ? 22.609 3.059 -11.355 1.00 93.25 224 LEU A N 1
ATOM 1738 C CA . LEU A 1 224 ? 22.869 1.925 -10.473 1.00 93.25 224 LEU A CA 1
ATOM 17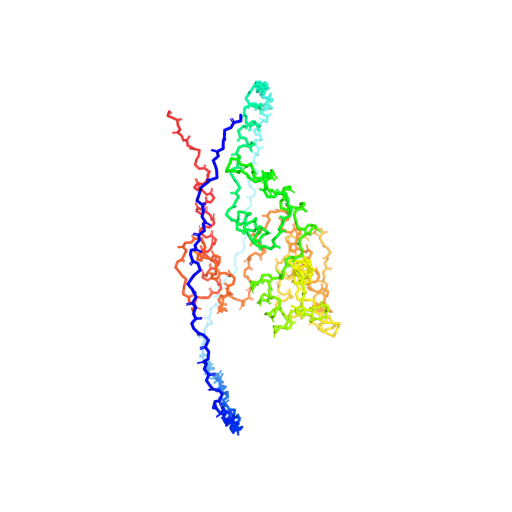39 C C . LEU A 1 224 ? 24.148 1.169 -10.906 1.00 93.25 224 LEU A C 1
ATOM 1741 O O . LEU A 1 224 ? 24.077 -0.020 -11.209 1.00 93.25 224 LEU A O 1
ATOM 1745 N N . PRO A 1 225 ? 25.327 1.825 -10.940 1.00 84.88 225 PRO A N 1
ATOM 1746 C CA . PRO A 1 225 ? 26.548 1.244 -11.514 1.00 84.88 225 PRO A CA 1
ATOM 1747 C C . PRO A 1 225 ? 27.045 -0.010 -10.778 1.00 84.88 225 PRO A C 1
ATOM 1749 O O . PRO A 1 225 ? 27.583 -0.914 -11.407 1.00 84.88 225 PRO A O 1
ATOM 1752 N N . SER A 1 226 ? 26.827 -0.092 -9.463 1.00 88.56 226 SER A N 1
ATOM 1753 C CA . SER A 1 226 ? 27.211 -1.249 -8.640 1.00 88.56 226 SER A CA 1
ATOM 1754 C C . SER A 1 226 ? 26.132 -2.335 -8.568 1.00 88.56 226 SER A C 1
ATOM 1756 O O . SER A 1 226 ? 26.287 -3.307 -7.832 1.00 88.56 226 SER A O 1
ATOM 1758 N N . PHE A 1 227 ? 25.008 -2.160 -9.266 1.00 91.12 227 PHE A N 1
ATOM 1759 C CA . PHE A 1 227 ? 23.910 -3.119 -9.250 1.00 91.12 227 PHE A CA 1
ATOM 1760 C C . PHE A 1 227 ? 24.088 -4.174 -10.343 1.00 91.12 227 PHE A C 1
ATOM 1762 O O . PHE A 1 227 ? 24.682 -3.906 -11.388 1.00 91.12 227 PHE A O 1
ATOM 1769 N N . ARG A 1 228 ? 23.558 -5.383 -10.114 1.00 92.62 228 ARG A N 1
ATOM 1770 C CA . ARG A 1 228 ? 23.647 -6.474 -11.093 1.00 92.62 228 ARG A CA 1
ATOM 1771 C C . ARG A 1 228 ? 23.100 -6.017 -12.446 1.00 92.62 228 ARG A C 1
ATOM 1773 O O . ARG A 1 228 ? 21.990 -5.493 -12.523 1.00 92.62 228 ARG A O 1
ATOM 1780 N N . GLN A 1 229 ? 23.863 -6.220 -13.512 1.00 93.00 229 GLN A N 1
ATOM 1781 C CA . GLN A 1 229 ? 23.369 -5.980 -14.864 1.00 93.00 229 GLN A CA 1
ATOM 1782 C C . GLN A 1 229 ? 22.458 -7.139 -15.270 1.00 93.00 229 GLN A C 1
ATOM 1784 O O . GLN A 1 229 ? 22.741 -8.293 -14.950 1.00 93.00 229 GLN A O 1
ATOM 1789 N N . LEU A 1 230 ? 21.350 -6.827 -15.938 1.00 92.62 230 LEU A N 1
ATOM 1790 C CA . LEU A 1 230 ? 20.432 -7.828 -16.470 1.00 92.62 230 LEU A CA 1
ATOM 1791 C C . LEU A 1 230 ? 20.533 -7.822 -17.992 1.00 92.62 230 LEU A C 1
ATOM 1793 O O . LEU A 1 230 ? 20.360 -6.771 -18.610 1.00 92.62 230 LEU A O 1
ATOM 1797 N N . ASP A 1 231 ? 20.791 -8.983 -18.592 1.00 94.50 231 ASP A N 1
ATOM 1798 C CA . ASP A 1 231 ? 20.779 -9.117 -20.046 1.00 94.50 231 ASP A CA 1
ATOM 1799 C C . ASP A 1 231 ? 19.338 -9.035 -20.565 1.00 94.50 231 ASP A C 1
ATOM 1801 O O . ASP A 1 231 ? 18.551 -9.977 -20.472 1.00 94.50 231 ASP A O 1
ATOM 1805 N N . THR A 1 232 ? 18.985 -7.876 -21.117 1.00 93.88 232 THR A N 1
ATOM 1806 C CA . THR A 1 232 ? 17.630 -7.594 -21.600 1.00 93.88 232 THR A CA 1
ATOM 1807 C C . THR A 1 232 ? 17.214 -8.415 -22.822 1.00 93.88 232 THR A C 1
ATOM 1809 O O . THR A 1 232 ? 16.028 -8.429 -23.139 1.00 93.88 232 THR A O 1
ATOM 1812 N N . SER A 1 233 ? 18.152 -9.079 -23.511 1.00 93.50 233 SER A N 1
ATOM 1813 C CA . SER A 1 233 ? 17.855 -9.867 -24.716 1.00 93.50 233 SER A CA 1
ATOM 1814 C C . SER A 1 233 ? 17.191 -11.211 -24.401 1.00 93.50 233 SER A C 1
ATOM 1816 O O . SER A 1 233 ? 16.338 -11.674 -25.158 1.00 93.50 233 SER A O 1
ATOM 1818 N N . VAL A 1 234 ? 17.541 -11.800 -23.257 1.00 95.38 234 VAL A N 1
ATOM 1819 C CA . VAL A 1 234 ? 17.047 -13.107 -22.794 1.00 95.38 234 VAL A CA 1
ATOM 1820 C C . VAL A 1 234 ? 16.226 -13.018 -21.508 1.00 95.38 234 VAL A C 1
ATOM 1822 O O . VAL A 1 234 ? 15.643 -14.015 -21.089 1.00 95.38 234 VAL A O 1
ATOM 1825 N N . ALA A 1 235 ? 16.152 -11.835 -20.889 1.00 95.50 235 ALA A N 1
ATOM 1826 C CA . ALA A 1 235 ? 15.446 -11.636 -19.632 1.00 95.50 235 ALA A CA 1
ATOM 1827 C C . ALA A 1 235 ? 13.978 -12.072 -19.705 1.00 95.50 235 ALA A C 1
ATOM 1829 O O . ALA A 1 235 ? 13.204 -11.668 -20.582 1.00 95.50 235 ALA A O 1
ATOM 1830 N N . THR A 1 236 ? 13.569 -12.832 -18.698 1.00 97.12 236 THR A N 1
ATOM 1831 C CA . THR A 1 236 ? 12.168 -13.195 -18.494 1.00 97.12 236 THR A CA 1
ATOM 1832 C C . THR A 1 236 ? 11.403 -12.081 -17.768 1.00 97.12 236 THR A C 1
ATOM 1834 O O . THR A 1 236 ? 11.989 -11.217 -17.107 1.00 97.12 236 THR A O 1
ATOM 1837 N N . LYS A 1 237 ? 10.064 -12.078 -17.842 1.00 95.12 237 LYS A N 1
ATOM 1838 C CA . LYS A 1 237 ? 9.224 -11.114 -17.106 1.00 95.12 237 LYS A CA 1
ATOM 1839 C C . LYS A 1 237 ? 9.460 -11.200 -15.606 1.00 95.12 237 LYS A C 1
ATOM 1841 O O . LYS A 1 237 ? 9.414 -10.166 -14.943 1.00 95.12 237 LYS A O 1
ATOM 1846 N N . GLY A 1 238 ? 9.674 -12.409 -15.080 1.00 92.19 238 GLY A N 1
ATOM 1847 C CA . GLY A 1 238 ? 9.958 -12.635 -13.667 1.00 92.19 238 GLY A CA 1
ATOM 1848 C C . GLY A 1 238 ? 11.255 -11.955 -13.238 1.00 92.19 238 GLY A C 1
ATOM 1849 O O . GLY A 1 238 ? 11.235 -11.129 -12.329 1.00 92.19 238 GLY A O 1
ATOM 1850 N N . GLU A 1 239 ? 12.354 -12.236 -13.937 1.00 94.06 239 GLU A N 1
ATOM 1851 C CA . GLU A 1 239 ? 13.670 -11.653 -13.643 1.00 94.06 239 GLU A CA 1
ATOM 1852 C C . GLU A 1 239 ? 13.679 -10.136 -13.822 1.00 94.06 239 GLU A C 1
ATOM 1854 O O . GLU A 1 239 ? 14.161 -9.413 -12.951 1.00 94.06 239 GLU A O 1
ATOM 1859 N N . ALA A 1 240 ? 13.086 -9.641 -14.912 1.00 95.00 240 ALA A N 1
ATOM 1860 C CA . ALA A 1 240 ? 12.960 -8.212 -15.163 1.00 95.00 240 ALA A CA 1
ATOM 1861 C C . ALA A 1 240 ? 12.160 -7.513 -14.054 1.00 95.00 240 ALA A C 1
ATOM 1863 O O . ALA A 1 240 ? 12.541 -6.438 -13.593 1.00 95.00 240 ALA A O 1
ATOM 1864 N N . GLN A 1 241 ? 11.061 -8.118 -13.592 1.00 93.25 241 GLN A N 1
ATOM 1865 C CA . GLN A 1 241 ? 10.249 -7.549 -12.520 1.00 93.25 241 GLN A CA 1
ATOM 1866 C C . GLN A 1 241 ? 10.980 -7.556 -11.173 1.00 93.25 241 GLN A C 1
ATOM 1868 O O . GLN A 1 241 ? 10.894 -6.571 -10.437 1.00 93.25 241 GLN A O 1
ATOM 1873 N N . ASP A 1 242 ? 11.694 -8.635 -10.853 1.00 90.94 242 ASP A N 1
ATOM 1874 C CA . ASP A 1 242 ? 12.471 -8.749 -9.619 1.00 90.94 242 ASP A CA 1
ATOM 1875 C C . ASP A 1 242 ? 13.614 -7.724 -9.608 1.00 90.94 242 ASP A C 1
ATOM 1877 O O . ASP A 1 242 ? 13.771 -6.993 -8.628 1.00 90.94 242 ASP A O 1
ATOM 1881 N N . TRP A 1 243 ? 14.322 -7.581 -10.733 1.00 95.25 243 TRP A N 1
ATOM 1882 C CA . TRP A 1 243 ? 15.337 -6.547 -10.932 1.00 95.25 243 TRP A CA 1
ATOM 1883 C C . TRP A 1 243 ? 14.756 -5.143 -10.744 1.00 95.25 243 TRP A C 1
ATOM 1885 O O . TRP A 1 243 ? 15.299 -4.352 -9.977 1.00 95.25 243 TRP A O 1
ATOM 1895 N N . ILE A 1 244 ? 13.616 -4.831 -11.378 1.00 93.31 244 ILE A N 1
ATOM 1896 C CA . ILE A 1 244 ? 12.947 -3.522 -11.255 1.00 93.31 244 ILE A CA 1
ATOM 1897 C C . ILE A 1 244 ? 12.550 -3.249 -9.802 1.00 93.31 244 ILE A C 1
ATOM 1899 O O . ILE A 1 244 ? 12.699 -2.126 -9.325 1.00 93.31 244 ILE A O 1
ATOM 1903 N N . ASN A 1 245 ? 12.027 -4.243 -9.086 1.00 90.81 245 ASN A N 1
ATOM 1904 C CA . ASN A 1 245 ? 11.619 -4.076 -7.693 1.00 90.81 245 ASN A CA 1
ATOM 1905 C C . ASN A 1 245 ? 12.817 -3.774 -6.782 1.00 90.81 245 ASN A C 1
ATOM 1907 O O . ASN A 1 245 ? 12.732 -2.889 -5.931 1.00 90.81 245 ASN A O 1
ATOM 1911 N N . GLU A 1 246 ? 13.926 -4.479 -6.980 1.00 90.38 246 GLU A N 1
ATOM 1912 C CA . GLU A 1 246 ? 15.159 -4.306 -6.218 1.00 90.38 246 GLU A CA 1
ATOM 1913 C C . GLU A 1 246 ? 15.834 -2.961 -6.539 1.00 90.38 246 GLU A C 1
ATOM 1915 O O . GLU A 1 246 ? 16.070 -2.160 -5.634 1.00 90.38 246 GLU A O 1
ATOM 1920 N N . ALA A 1 247 ? 15.993 -2.635 -7.826 1.00 93.62 247 ALA A N 1
ATOM 1921 C CA . ALA A 1 247 ? 16.470 -1.337 -8.303 1.00 93.62 247 ALA A CA 1
ATOM 1922 C C . ALA A 1 247 ? 15.638 -0.173 -7.741 1.00 93.62 247 ALA A C 1
ATOM 1924 O O . ALA A 1 247 ? 16.176 0.846 -7.309 1.00 93.62 247 ALA A O 1
ATOM 1925 N N . LYS A 1 248 ? 14.310 -0.330 -7.691 1.00 92.00 248 LYS A N 1
ATOM 1926 C CA . LYS A 1 248 ? 13.396 0.668 -7.125 1.00 92.00 248 LYS A CA 1
ATOM 1927 C C . LYS A 1 248 ? 13.625 0.896 -5.632 1.00 92.00 248 LYS A C 1
ATOM 1929 O O . LYS A 1 248 ? 13.462 2.028 -5.178 1.00 92.00 248 LYS A O 1
ATOM 1934 N N . ASN A 1 249 ? 13.948 -0.147 -4.873 1.00 88.44 249 ASN A N 1
ATOM 1935 C CA . ASN A 1 249 ? 14.265 -0.006 -3.454 1.00 88.44 249 ASN A CA 1
ATOM 1936 C C . ASN A 1 249 ? 15.599 0.723 -3.282 1.00 88.44 249 ASN A C 1
ATOM 1938 O O . ASN A 1 249 ? 15.627 1.740 -2.601 1.00 88.44 249 ASN A O 1
ATOM 1942 N N . ILE A 1 250 ? 16.639 0.327 -4.022 1.00 92.06 250 ILE A N 1
ATOM 1943 C CA . ILE A 1 250 ? 17.953 0.989 -3.978 1.00 92.06 250 ILE A CA 1
ATOM 1944 C C . ILE A 1 250 ? 17.843 2.476 -4.344 1.00 92.06 250 ILE A C 1
ATOM 1946 O O . ILE A 1 250 ? 18.364 3.337 -3.640 1.00 92.06 250 ILE A O 1
ATOM 1950 N N . LEU A 1 251 ? 17.118 2.812 -5.417 1.00 91.62 251 LEU A N 1
ATOM 1951 C CA . LEU A 1 251 ? 16.889 4.207 -5.806 1.00 91.62 251 LEU A CA 1
ATOM 1952 C C . LEU A 1 251 ? 16.112 4.988 -4.742 1.00 91.62 251 LEU A C 1
ATOM 1954 O O . LEU A 1 251 ? 16.341 6.185 -4.575 1.00 91.62 251 LEU A O 1
ATOM 1958 N N . ARG A 1 252 ? 15.181 4.339 -4.034 1.00 88.50 252 ARG A N 1
ATOM 1959 C CA . ARG A 1 252 ? 14.425 4.975 -2.953 1.00 88.50 252 ARG A CA 1
ATOM 1960 C C . ARG A 1 252 ? 15.330 5.253 -1.759 1.00 88.50 252 ARG A C 1
ATOM 1962 O O . ARG A 1 252 ? 15.270 6.360 -1.234 1.00 88.50 252 ARG A O 1
ATOM 1969 N N . ASP A 1 253 ? 16.155 4.286 -1.382 1.00 87.94 253 ASP A N 1
ATOM 1970 C CA . ASP A 1 253 ? 17.080 4.392 -0.254 1.00 87.94 253 ASP A CA 1
ATOM 1971 C C . ASP A 1 253 ? 18.162 5.446 -0.534 1.00 87.94 253 ASP A C 1
ATOM 1973 O O . ASP A 1 253 ? 18.509 6.231 0.341 1.00 87.94 253 ASP A O 1
ATOM 1977 N N . ALA A 1 254 ? 18.585 5.581 -1.796 1.00 89.44 254 ALA A N 1
ATOM 1978 C CA . ALA A 1 254 ? 19.459 6.658 -2.264 1.00 89.44 254 ALA A CA 1
ATOM 1979 C C . ALA A 1 254 ? 18.758 8.030 -2.407 1.00 89.44 254 ALA A C 1
ATOM 1981 O O . ALA A 1 254 ? 19.352 8.974 -2.929 1.00 89.44 254 ALA A O 1
ATOM 1982 N N . GLY A 1 255 ? 17.476 8.153 -2.042 1.00 87.69 255 GLY A N 1
ATOM 1983 C CA . GLY A 1 255 ? 16.703 9.395 -2.164 1.00 87.69 255 GLY A CA 1
ATOM 1984 C C . GLY A 1 255 ? 16.353 9.807 -3.603 1.00 87.69 255 GLY A C 1
ATOM 1985 O O . GLY A 1 255 ? 15.734 10.850 -3.817 1.00 87.69 255 GLY A O 1
ATOM 1986 N N . LYS A 1 256 ? 16.666 8.984 -4.609 1.00 89.56 256 LYS A N 1
ATOM 1987 C CA . LYS A 1 256 ? 16.459 9.247 -6.047 1.00 89.56 256 LYS A CA 1
ATOM 1988 C C . LYS A 1 256 ? 15.039 8.899 -6.509 1.00 89.56 256 LYS A C 1
ATOM 1990 O O . LYS A 1 256 ? 14.823 8.270 -7.547 1.00 89.56 256 LYS A O 1
ATOM 1995 N N . SER A 1 257 ? 14.037 9.324 -5.740 1.00 82.62 257 SER A N 1
ATOM 1996 C CA . SER A 1 257 ? 12.624 9.036 -6.031 1.00 82.62 257 SER A CA 1
ATOM 1997 C C . SER A 1 257 ? 12.122 9.648 -7.348 1.00 82.62 257 SER A C 1
ATOM 1999 O O . SER A 1 257 ? 11.215 9.095 -7.974 1.00 82.62 257 SER A O 1
ATOM 2001 N N . ASP A 1 258 ? 12.766 10.719 -7.817 1.00 82.88 258 ASP A N 1
ATOM 2002 C CA . ASP A 1 258 ? 12.463 11.373 -9.093 1.00 82.88 258 ASP A CA 1
ATOM 2003 C C . ASP A 1 258 ? 12.741 10.453 -10.293 1.00 82.88 258 ASP A C 1
ATOM 2005 O O . ASP A 1 258 ? 11.968 10.433 -11.250 1.00 82.88 258 ASP A O 1
ATOM 2009 N N . ILE A 1 259 ? 13.787 9.621 -10.208 1.00 87.25 259 ILE A N 1
ATOM 2010 C CA . ILE A 1 259 ? 14.144 8.634 -11.241 1.00 87.25 259 ILE A CA 1
ATOM 2011 C C . ILE A 1 259 ? 13.113 7.504 -11.276 1.00 87.25 259 ILE A C 1
ATOM 2013 O O . ILE A 1 259 ? 12.720 7.041 -12.342 1.00 87.25 259 ILE A O 1
ATOM 2017 N N . ILE A 1 260 ? 12.603 7.094 -10.112 1.00 86.19 260 ILE A N 1
ATOM 2018 C CA . ILE A 1 260 ? 11.536 6.086 -10.022 1.00 86.19 260 ILE A CA 1
ATOM 2019 C C . ILE A 1 260 ? 10.239 6.612 -10.655 1.00 86.19 260 ILE A C 1
ATOM 2021 O O . ILE A 1 260 ? 9.476 5.851 -11.254 1.00 86.19 260 ILE A O 1
ATOM 2025 N N . ALA A 1 261 ? 9.968 7.907 -10.487 1.00 81.69 261 ALA A N 1
ATOM 2026 C CA . ALA A 1 261 ? 8.781 8.574 -11.007 1.00 81.69 261 ALA A CA 1
ATOM 2027 C C . ALA A 1 261 ? 8.908 9.001 -12.481 1.00 81.69 261 ALA A C 1
ATOM 2029 O O . ALA A 1 261 ? 7.913 9.466 -13.056 1.00 81.69 261 ALA A O 1
ATOM 2030 N N . SER A 1 262 ? 10.090 8.842 -13.087 1.00 85.12 262 SER A N 1
ATOM 2031 C CA . SER A 1 262 ? 10.330 9.207 -14.478 1.00 85.12 262 SER A CA 1
ATOM 2032 C C . SER A 1 262 ? 9.431 8.398 -15.420 1.00 85.12 262 SER A C 1
ATOM 2034 O O . SER A 1 262 ? 9.049 7.246 -15.172 1.00 85.12 262 SER A O 1
ATOM 2036 N N . ILE A 1 263 ? 8.998 9.058 -16.488 1.00 83.88 263 ILE A N 1
ATOM 2037 C CA . ILE A 1 263 ? 8.131 8.450 -17.496 1.00 83.88 263 ILE A CA 1
ATOM 2038 C C . ILE A 1 263 ? 9.022 7.724 -18.485 1.00 83.88 263 ILE A C 1
ATOM 2040 O O . ILE A 1 263 ? 10.060 8.254 -18.871 1.00 83.88 263 ILE A O 1
ATOM 2044 N N . LEU A 1 264 ? 8.617 6.519 -18.887 1.00 85.69 264 LEU A N 1
ATOM 2045 C CA . LEU A 1 264 ? 9.349 5.812 -19.926 1.00 85.69 264 LEU A CA 1
ATOM 2046 C C . LEU A 1 264 ? 9.159 6.490 -21.279 1.00 85.69 264 LEU A C 1
ATOM 2048 O O . LEU A 1 264 ? 8.055 6.974 -21.559 1.00 85.69 264 LEU A O 1
ATOM 2052 N N . PRO A 1 265 ? 10.174 6.428 -22.152 1.00 76.81 265 PRO A N 1
ATOM 2053 C CA . PRO A 1 265 ? 10.001 6.762 -23.557 1.00 76.81 265 PRO A CA 1
ATOM 2054 C C . PRO A 1 265 ? 8.790 6.005 -24.128 1.00 76.81 265 PRO A C 1
ATOM 2056 O O . PRO A 1 265 ? 8.657 4.797 -23.934 1.00 76.81 265 PRO A O 1
ATOM 2059 N N . GLY A 1 266 ? 7.863 6.721 -24.767 1.00 80.25 266 GLY A N 1
ATOM 2060 C CA . GLY A 1 266 ? 6.629 6.151 -25.332 1.00 80.25 266 GLY A CA 1
ATOM 2061 C C . GLY A 1 266 ? 5.424 6.068 -24.381 1.00 80.25 266 GLY A C 1
ATOM 2062 O O . GLY A 1 266 ? 4.292 5.973 -24.850 1.00 80.25 266 GLY A O 1
ATOM 2063 N N . GLU A 1 267 ? 5.604 6.198 -23.059 1.00 83.19 267 GLU A N 1
ATOM 2064 C CA . GLU A 1 267 ? 4.480 6.297 -22.107 1.00 83.19 267 GLU A CA 1
ATOM 2065 C C . GLU A 1 267 ? 3.937 7.734 -21.972 1.00 83.19 267 GLU A C 1
ATOM 2067 O O . GLU A 1 267 ? 2.943 7.967 -21.279 1.00 83.19 267 GLU A O 1
ATOM 2072 N N . GLU A 1 268 ? 4.563 8.714 -22.620 1.00 85.75 268 GLU A N 1
ATOM 2073 C CA . GLU A 1 268 ? 4.276 10.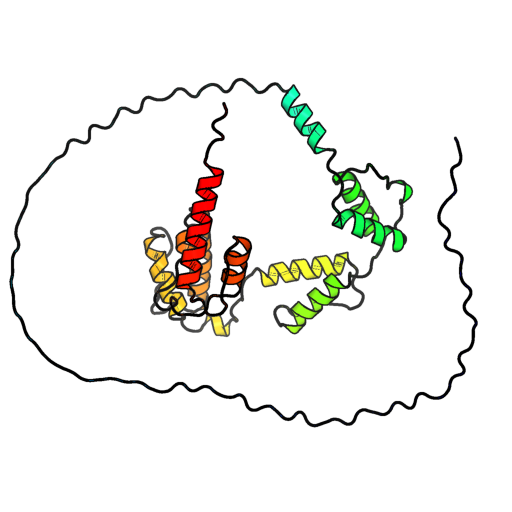143 -22.447 1.00 85.75 268 GLU A CA 1
ATOM 2074 C C . GLU A 1 268 ? 2.826 10.519 -22.756 1.00 85.75 268 GLU A C 1
ATOM 2076 O O . GLU A 1 268 ? 2.192 11.237 -21.977 1.00 85.75 268 GLU A O 1
ATOM 2081 N N . ASN A 1 269 ? 2.297 9.976 -23.855 1.00 88.06 269 ASN A N 1
ATOM 2082 C CA . ASN A 1 269 ? 0.956 10.256 -24.370 1.00 88.06 269 ASN A CA 1
ATOM 2083 C C . ASN A 1 269 ? -0.114 9.300 -23.828 1.00 88.06 269 ASN A C 1
ATOM 2085 O O . ASN A 1 269 ? -1.286 9.413 -24.181 1.00 88.06 269 ASN A O 1
ATOM 2089 N N . THR A 1 270 ? 0.265 8.364 -22.956 1.00 87.88 270 THR A N 1
ATOM 2090 C CA . THR A 1 270 ? -0.701 7.453 -22.335 1.00 87.88 270 THR A CA 1
ATOM 2091 C C . THR A 1 270 ? -1.587 8.205 -21.337 1.00 87.88 270 THR A C 1
ATOM 2093 O O . THR A 1 270 ? -1.135 9.180 -20.721 1.00 87.88 270 THR A O 1
ATOM 2096 N N . PRO A 1 271 ? -2.856 7.794 -21.155 1.00 90.12 271 PRO A N 1
ATOM 2097 C CA . PRO A 1 271 ? -3.714 8.389 -20.138 1.00 90.12 271 PRO A CA 1
ATOM 2098 C C . PRO A 1 271 ? -3.093 8.207 -18.748 1.00 90.12 271 PRO A C 1
ATOM 2100 O O . PRO A 1 271 ? -2.548 7.149 -18.424 1.00 90.12 271 PRO A O 1
ATOM 2103 N N . ALA A 1 272 ? -3.171 9.243 -17.911 1.00 89.69 272 ALA A N 1
ATOM 2104 C CA . ALA A 1 272 ? -2.606 9.185 -16.571 1.00 89.69 272 ALA A CA 1
ATOM 2105 C C . ALA A 1 272 ? -3.260 8.084 -15.720 1.00 89.69 272 ALA A C 1
ATOM 2107 O O . ALA A 1 272 ? -4.476 7.872 -15.741 1.00 89.69 272 ALA A O 1
ATOM 2108 N N . SER A 1 273 ? -2.452 7.408 -14.904 1.00 86.62 273 SER A N 1
ATOM 2109 C CA . SER A 1 273 ? -2.968 6.385 -13.996 1.00 86.62 273 SER A CA 1
ATOM 2110 C C . SER A 1 273 ? -3.878 6.999 -12.924 1.00 86.62 273 SER A C 1
ATOM 2112 O O . SER A 1 273 ? -3.675 8.126 -12.460 1.00 86.62 273 SER A O 1
ATOM 2114 N N . ILE A 1 274 ? -4.850 6.216 -12.441 1.00 86.62 274 ILE A N 1
ATOM 2115 C CA . ILE A 1 274 ? -5.759 6.625 -11.353 1.00 86.62 274 ILE A CA 1
ATOM 2116 C C . ILE A 1 274 ? -4.971 7.077 -10.110 1.00 86.62 274 ILE A C 1
ATOM 2118 O O . ILE A 1 274 ? -5.383 8.008 -9.417 1.00 86.62 274 ILE A O 1
ATOM 2122 N N . GLY A 1 275 ? -3.833 6.434 -9.829 1.00 83.38 275 GLY A N 1
ATOM 2123 C CA . GLY A 1 275 ? -2.951 6.792 -8.720 1.00 83.38 275 GLY A CA 1
ATOM 2124 C C . GLY A 1 275 ? -2.369 8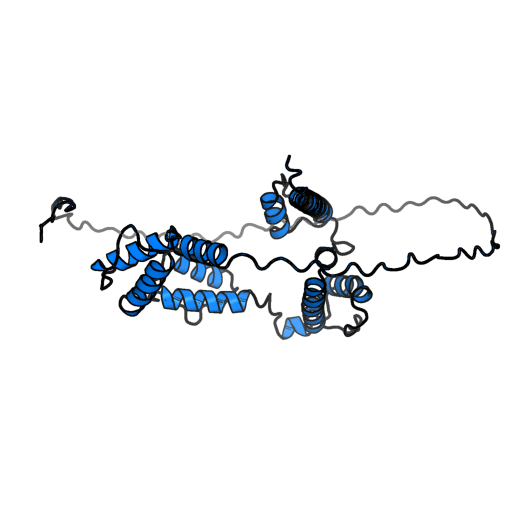.197 -8.863 1.00 83.38 275 GLY A C 1
ATOM 2125 O O . GLY A 1 275 ? -2.467 8.988 -7.925 1.00 83.38 275 GLY A O 1
ATOM 2126 N N . GLN A 1 276 ? -1.844 8.538 -10.043 1.00 89.38 276 GLN A N 1
ATOM 2127 C CA . GLN A 1 276 ? -1.307 9.876 -10.302 1.00 89.38 276 GLN A CA 1
ATOM 2128 C C . GLN A 1 276 ? -2.415 10.939 -10.241 1.00 89.38 276 GLN A C 1
ATOM 2130 O O . GLN A 1 276 ? -2.231 11.969 -9.599 1.00 89.38 276 GLN A O 1
ATOM 2135 N N . ILE A 1 277 ? -3.604 10.659 -10.794 1.00 92.56 277 ILE A N 1
ATOM 2136 C CA . ILE A 1 277 ? -4.771 11.555 -10.694 1.00 92.56 277 ILE A CA 1
ATOM 2137 C C . ILE A 1 277 ? -5.131 11.834 -9.226 1.00 92.56 277 ILE A C 1
ATOM 2139 O O . ILE A 1 277 ? -5.357 12.984 -8.848 1.00 92.56 277 ILE A O 1
ATOM 2143 N N . ARG A 1 278 ? -5.174 10.799 -8.374 1.00 90.56 278 ARG A N 1
ATOM 2144 C CA . ARG A 1 278 ? -5.444 10.966 -6.934 1.00 90.56 278 ARG A CA 1
ATOM 2145 C C . ARG A 1 278 ? -4.347 11.761 -6.232 1.00 90.56 278 ARG A C 1
ATOM 2147 O O . ARG A 1 278 ? -4.672 12.600 -5.395 1.00 90.56 278 ARG A O 1
ATOM 2154 N N . LEU A 1 279 ? -3.080 11.504 -6.558 1.00 89.06 279 LEU A N 1
ATOM 2155 C CA . LEU A 1 279 ? -1.946 12.220 -5.975 1.00 89.06 279 LEU A CA 1
ATOM 2156 C C . LEU A 1 279 ? -1.997 13.710 -6.329 1.00 89.06 279 LEU A C 1
ATOM 2158 O O . LEU A 1 279 ? -1.932 14.544 -5.433 1.00 89.06 279 LEU A O 1
ATOM 2162 N N . ALA A 1 280 ? -2.208 14.041 -7.603 1.00 92.88 280 ALA A N 1
ATOM 2163 C CA . ALA A 1 280 ? -2.346 15.419 -8.060 1.00 92.88 280 ALA A CA 1
ATOM 2164 C C . ALA A 1 280 ? -3.509 16.146 -7.357 1.00 92.88 280 ALA A C 1
ATOM 2166 O O . ALA A 1 280 ? -3.318 17.251 -6.853 1.00 92.88 280 ALA A O 1
ATOM 2167 N N . ARG A 1 281 ? -4.678 15.502 -7.209 1.00 94.12 281 ARG A N 1
ATOM 2168 C CA . ARG A 1 281 ? -5.808 16.072 -6.445 1.00 94.12 281 ARG A CA 1
ATOM 2169 C C . ARG A 1 281 ? -5.476 16.298 -4.973 1.00 94.12 281 ARG A C 1
ATOM 2171 O O . ARG A 1 281 ? -5.829 17.334 -4.424 1.00 94.12 281 ARG A O 1
ATOM 2178 N N . ARG A 1 282 ? -4.776 15.357 -4.331 1.00 93.38 282 ARG A N 1
ATOM 2179 C CA . ARG A 1 282 ? -4.323 15.504 -2.936 1.00 93.38 282 ARG A CA 1
ATOM 2180 C C . ARG A 1 282 ? -3.339 16.669 -2.774 1.00 93.38 282 ARG A C 1
ATOM 2182 O O . ARG A 1 282 ? -3.284 17.276 -1.711 1.00 93.38 282 ARG A O 1
ATOM 2189 N N . LEU A 1 283 ? -2.577 16.987 -3.818 1.00 92.19 283 LEU A N 1
ATOM 2190 C CA . LEU A 1 283 ? -1.687 18.147 -3.855 1.00 92.19 283 LEU A CA 1
ATOM 2191 C C . LEU A 1 283 ? -2.408 19.464 -4.200 1.00 92.19 283 LEU A C 1
ATOM 2193 O O . LEU A 1 283 ? -1.751 20.498 -4.213 1.00 92.19 283 LEU A O 1
ATOM 2197 N N . GLY A 1 284 ? -3.726 19.444 -4.435 1.00 94.12 284 GLY A N 1
ATOM 2198 C CA . GLY A 1 284 ? -4.530 20.629 -4.751 1.00 94.12 284 GLY A CA 1
ATOM 2199 C C . GLY A 1 284 ? -4.643 20.950 -6.245 1.00 94.12 284 GLY A C 1
ATOM 2200 O O . GLY A 1 284 ? -5.183 21.992 -6.598 1.00 94.12 284 GLY A O 1
ATOM 2201 N N . ALA A 1 285 ? -4.161 20.079 -7.137 1.00 95.31 285 ALA A N 1
ATOM 2202 C CA . ALA A 1 285 ? -4.289 20.290 -8.577 1.00 95.31 285 ALA A CA 1
ATOM 2203 C C . ALA A 1 285 ? -5.718 20.015 -9.071 1.00 95.31 285 ALA A C 1
ATOM 2205 O O . ALA A 1 285 ? -6.347 19.021 -8.687 1.00 95.31 285 ALA A O 1
ATOM 2206 N N . THR A 1 286 ? -6.190 20.822 -10.019 1.00 94.12 286 THR A N 1
ATOM 2207 C CA . THR A 1 286 ? -7.356 20.496 -10.844 1.00 94.12 286 THR A CA 1
ATOM 2208 C C . THR A 1 286 ? -6.935 19.510 -11.937 1.00 94.12 286 THR A C 1
ATOM 2210 O O . THR A 1 286 ? -6.021 19.765 -12.716 1.00 94.12 286 THR A O 1
ATOM 2213 N N . VAL A 1 287 ? -7.563 18.330 -11.968 1.00 93.38 287 VAL A N 1
ATOM 2214 C CA . VAL A 1 287 ? -7.137 17.220 -12.837 1.00 93.38 287 VAL A CA 1
ATOM 2215 C C . VAL A 1 287 ? -8.247 16.822 -13.800 1.00 93.38 287 VAL A C 1
ATOM 2217 O O . VAL A 1 287 ? -9.312 16.378 -13.358 1.00 93.38 287 VAL A O 1
ATOM 2220 N N . ASN A 1 288 ? -7.968 16.896 -15.103 1.00 92.88 288 ASN A N 1
ATOM 2221 C CA . ASN A 1 288 ? -8.839 16.359 -16.147 1.00 92.88 288 ASN A CA 1
ATOM 2222 C C . ASN A 1 288 ? -8.536 14.865 -16.388 1.00 92.88 288 ASN A C 1
ATOM 2224 O O . ASN A 1 288 ? -7.384 14.439 -16.337 1.00 92.88 288 ASN A O 1
ATOM 2228 N N . LYS A 1 289 ? -9.570 14.057 -16.657 1.00 88.25 289 LYS A N 1
ATOM 2229 C CA . LYS A 1 289 ? -9.435 12.620 -16.957 1.00 88.25 289 LYS A CA 1
ATOM 2230 C C . LYS A 1 289 ? -8.679 12.353 -18.265 1.00 88.25 289 LYS A C 1
ATOM 2232 O O . LYS A 1 289 ? -8.095 11.285 -18.390 1.00 88.25 289 LYS A O 1
ATOM 2237 N N . SER A 1 290 ? -8.683 13.298 -19.208 1.00 91.62 290 SER A N 1
ATOM 2238 C CA . SER A 1 290 ? -7.958 13.195 -20.483 1.00 91.62 290 SER A CA 1
ATOM 2239 C C . SER A 1 290 ? -6.489 13.621 -20.402 1.00 91.62 290 SER A C 1
ATOM 2241 O O . SER A 1 290 ? -5.796 13.609 -21.416 1.00 91.62 290 SER A O 1
ATOM 2243 N N . MET A 1 291 ? -5.993 14.021 -19.224 1.00 93.81 291 MET A N 1
ATOM 2244 C CA . MET A 1 291 ? -4.591 14.406 -19.082 1.00 93.81 291 MET A CA 1
ATOM 2245 C C . MET A 1 291 ? -3.668 13.218 -19.343 1.00 93.81 291 MET A C 1
ATOM 2247 O O . MET A 1 291 ? -3.834 12.130 -18.781 1.00 93.81 291 MET A O 1
ATOM 2251 N N . THR A 1 292 ? -2.659 13.468 -20.173 1.00 94.19 292 THR A N 1
ATOM 2252 C CA . THR A 1 292 ? -1.583 12.518 -20.428 1.00 94.19 292 THR A CA 1
ATOM 2253 C C . THR A 1 292 ? -0.699 12.367 -19.196 1.00 94.19 292 THR A C 1
ATOM 2255 O O . THR A 1 292 ? -0.604 13.257 -18.337 1.00 94.19 292 THR A O 1
ATOM 2258 N N . ARG A 1 293 ? -0.027 11.222 -19.108 1.00 90.81 293 ARG A N 1
ATOM 2259 C CA . ARG A 1 293 ? 0.886 10.888 -18.018 1.00 90.81 293 ARG A CA 1
ATOM 2260 C C . ARG A 1 293 ? 2.003 11.926 -17.876 1.00 90.81 293 ARG A C 1
ATOM 2262 O O . ARG A 1 293 ? 2.307 12.319 -16.749 1.00 90.81 293 ARG A O 1
ATOM 2269 N N . LEU A 1 294 ? 2.541 12.425 -18.995 1.00 90.56 294 LEU A N 1
ATOM 2270 C CA . LEU A 1 294 ? 3.553 13.488 -19.031 1.00 90.56 294 LEU A CA 1
ATOM 2271 C C . LEU A 1 294 ? 3.079 14.790 -18.399 1.00 90.56 294 LEU A C 1
ATOM 2273 O O . LEU A 1 294 ? 3.722 15.302 -17.479 1.00 90.56 294 LEU A O 1
ATOM 2277 N N . ASN A 1 295 ? 1.934 15.297 -18.849 1.00 92.38 295 ASN A N 1
ATOM 2278 C CA . ASN A 1 295 ? 1.392 16.556 -18.348 1.00 92.38 295 ASN A CA 1
ATOM 2279 C C . ASN A 1 295 ? 1.122 16.479 -16.846 1.00 92.38 295 ASN A C 1
ATOM 2281 O O . ASN A 1 295 ? 1.466 17.389 -16.091 1.00 92.38 295 ASN A O 1
ATOM 2285 N N . LEU A 1 296 ? 0.569 15.357 -16.394 1.00 92.62 296 LEU A N 1
ATOM 2286 C CA . LEU A 1 296 ? 0.200 15.186 -15.001 1.00 92.62 296 LEU A CA 1
ATOM 2287 C C . LEU A 1 296 ? 1.423 15.008 -14.084 1.00 92.62 296 LEU A C 1
ATOM 2289 O O . LEU A 1 296 ? 1.451 15.585 -12.997 1.00 92.62 296 LEU A O 1
ATOM 2293 N N . ASN A 1 297 ? 2.470 14.306 -14.529 1.00 89.50 297 ASN A N 1
ATOM 2294 C CA . ASN A 1 297 ? 3.729 14.226 -13.782 1.00 89.50 297 ASN A CA 1
ATOM 2295 C C . ASN A 1 297 ? 4.445 15.579 -13.689 1.00 89.50 297 ASN A C 1
ATOM 2297 O O . ASN A 1 297 ? 4.964 15.899 -12.622 1.00 89.50 297 ASN A O 1
ATOM 2301 N N . ARG A 1 298 ? 4.427 16.404 -14.746 1.00 90.25 298 ARG A N 1
ATOM 2302 C CA . ARG A 1 298 ? 4.973 17.775 -14.695 1.00 90.25 298 ARG A CA 1
ATOM 2303 C C . ARG A 1 298 ? 4.257 18.628 -13.645 1.00 90.25 298 ARG A C 1
ATOM 2305 O O . ARG A 1 298 ? 4.915 19.316 -12.866 1.00 90.25 298 ARG A O 1
ATOM 2312 N N . ILE A 1 299 ? 2.926 18.539 -13.578 1.00 92.75 299 ILE A N 1
ATOM 2313 C CA . ILE A 1 299 ? 2.118 19.236 -12.563 1.00 92.75 299 ILE A CA 1
ATOM 2314 C C . ILE A 1 299 ? 2.485 18.753 -11.154 1.00 92.75 299 ILE A C 1
ATOM 2316 O O . ILE A 1 299 ? 2.748 19.574 -10.277 1.00 92.75 299 ILE A O 1
ATOM 2320 N N . ILE A 1 300 ? 2.546 17.434 -10.937 1.00 91.06 300 ILE A N 1
ATOM 2321 C CA . ILE A 1 300 ? 2.912 16.855 -9.634 1.00 91.06 300 ILE A CA 1
ATOM 2322 C C . ILE A 1 300 ? 4.312 17.308 -9.214 1.00 91.06 300 ILE A C 1
ATOM 2324 O O . ILE A 1 300 ? 4.480 17.784 -8.094 1.00 91.06 300 ILE A O 1
ATOM 2328 N N . ALA A 1 301 ? 5.301 17.208 -10.104 1.00 87.19 301 ALA A N 1
ATOM 2329 C CA . ALA A 1 301 ? 6.674 17.607 -9.817 1.00 87.19 301 ALA A CA 1
ATOM 2330 C C . ALA A 1 301 ? 6.765 19.095 -9.440 1.00 87.19 301 ALA A C 1
ATOM 2332 O O . ALA A 1 301 ? 7.431 19.442 -8.466 1.00 87.19 301 ALA A O 1
ATOM 2333 N N . LYS A 1 302 ? 6.042 19.972 -10.153 1.00 92.06 302 LYS A N 1
ATOM 2334 C CA . LYS A 1 302 ? 5.974 21.407 -9.835 1.00 92.06 302 LYS A CA 1
ATOM 2335 C C . LYS A 1 302 ? 5.395 21.657 -8.437 1.00 92.06 302 LYS A C 1
ATOM 2337 O O . LYS A 1 302 ? 5.964 22.441 -7.684 1.00 92.06 302 LYS A O 1
ATOM 2342 N N . LEU A 1 303 ? 4.312 20.964 -8.074 1.00 91.69 303 LEU A N 1
ATOM 2343 C CA . LEU A 1 303 ? 3.658 21.105 -6.765 1.00 91.69 303 LEU A CA 1
ATOM 2344 C C . LEU A 1 303 ? 4.494 20.545 -5.608 1.00 91.69 303 LEU A C 1
ATOM 2346 O O . LEU A 1 303 ? 4.475 21.087 -4.505 1.00 91.69 303 LEU A O 1
ATOM 2350 N N . LEU A 1 304 ? 5.232 19.459 -5.840 1.00 87.44 304 LEU A N 1
ATOM 2351 C CA . LEU A 1 304 ? 6.150 18.916 -4.838 1.00 87.44 304 LEU A CA 1
ATOM 2352 C C . LEU A 1 304 ? 7.329 19.863 -4.601 1.00 87.44 304 LEU A C 1
ATOM 2354 O O . LEU A 1 304 ? 7.664 20.129 -3.446 1.00 87.44 304 LEU A O 1
ATOM 2358 N N . LYS A 1 305 ? 7.900 20.434 -5.671 1.00 86.94 305 LYS A N 1
ATOM 2359 C CA . LYS A 1 305 ? 8.951 21.456 -5.566 1.00 86.94 305 LYS A CA 1
ATOM 2360 C C . LYS A 1 305 ? 8.463 22.689 -4.802 1.00 86.94 305 LYS A C 1
ATOM 2362 O O . LYS A 1 305 ? 9.134 23.100 -3.862 1.00 86.94 305 LYS A O 1
ATOM 2367 N N . SER A 1 306 ? 7.278 23.219 -5.128 1.00 89.19 306 SER A N 1
ATOM 2368 C CA . SER A 1 306 ? 6.733 24.406 -4.449 1.00 89.19 306 SER A CA 1
ATOM 2369 C C . SER A 1 306 ? 6.425 24.171 -2.967 1.00 89.19 306 SER A C 1
ATOM 2371 O O . SER A 1 306 ? 6.586 25.074 -2.151 1.00 89.19 306 SER A O 1
ATOM 2373 N N . LYS A 1 307 ? 5.997 22.958 -2.592 1.00 87.06 307 LYS A N 1
ATOM 2374 C CA . LYS A 1 307 ? 5.806 22.609 -1.178 1.00 87.06 307 LYS A CA 1
ATOM 2375 C C . LYS A 1 307 ? 7.131 22.521 -0.435 1.00 87.06 307 LYS A C 1
ATOM 2377 O O . LYS A 1 307 ? 7.227 23.058 0.658 1.00 87.06 307 LYS A O 1
ATOM 2382 N N . LYS A 1 308 ? 8.154 21.901 -1.033 1.00 84.69 308 LYS A N 1
ATOM 2383 C CA . LYS A 1 308 ? 9.483 21.802 -0.412 1.00 84.69 308 LYS A CA 1
ATOM 2384 C C . LYS A 1 308 ? 10.083 23.186 -0.137 1.00 84.69 308 LYS A C 1
ATOM 2386 O O . LYS A 1 308 ? 10.674 23.377 0.917 1.00 84.69 308 LYS A O 1
ATOM 2391 N N . THR A 1 309 ? 9.882 24.152 -1.038 1.00 82.00 309 THR A N 1
ATOM 2392 C CA . THR A 1 309 ? 10.340 25.537 -0.836 1.00 82.00 309 THR A CA 1
ATOM 2393 C C . THR A 1 309 ? 9.549 26.285 0.238 1.00 82.00 309 THR A C 1
ATOM 2395 O O . THR A 1 309 ? 10.136 27.081 0.956 1.00 82.00 309 THR A O 1
ATOM 2398 N N . GLN A 1 310 ? 8.245 26.023 0.393 1.00 80.25 310 GLN A N 1
ATOM 2399 C CA . GLN A 1 310 ? 7.437 26.650 1.451 1.00 80.25 310 GLN A CA 1
ATOM 2400 C C . GLN A 1 310 ? 7.823 26.163 2.849 1.00 80.25 310 GLN A C 1
ATOM 2402 O O . GLN A 1 310 ? 7.847 26.955 3.780 1.00 80.25 310 GLN A O 1
ATOM 2407 N N . THR A 1 311 ? 8.160 24.880 3.001 1.00 79.31 311 THR A N 1
ATOM 2408 C CA . THR A 1 311 ? 8.583 24.334 4.299 1.00 79.31 311 THR A CA 1
ATOM 2409 C C . THR A 1 311 ? 9.963 24.834 4.737 1.00 79.31 311 THR A C 1
ATOM 2411 O O . THR A 1 311 ? 10.303 24.700 5.904 1.00 79.31 311 THR A O 1
ATOM 2414 N N . PHE A 1 312 ? 10.767 25.376 3.814 1.00 71.25 312 PHE A N 1
ATOM 2415 C CA . PHE A 1 312 ? 12.147 25.796 4.072 1.00 71.25 312 PHE A CA 1
ATOM 2416 C C . PHE A 1 312 ? 12.330 27.316 4.104 1.00 71.25 312 PHE A C 1
ATOM 2418 O O . PHE A 1 312 ? 13.462 27.774 4.132 1.00 71.25 312 PHE A O 1
ATOM 2425 N N . GLN A 1 313 ? 11.267 28.126 4.094 1.00 58.94 313 GLN A N 1
ATOM 2426 C CA . GLN A 1 313 ? 11.441 29.509 4.530 1.00 58.94 313 GLN A CA 1
ATOM 2427 C C . GLN A 1 313 ? 11.550 29.468 6.055 1.00 58.94 313 GLN A C 1
ATOM 2429 O O . GLN A 1 313 ? 10.521 29.223 6.693 1.00 58.94 313 GLN A O 1
ATOM 2434 N N . PRO A 1 314 ? 12.757 29.623 6.650 1.00 61.78 314 PRO A N 1
ATOM 2435 C CA . PRO A 1 314 ? 12.836 29.826 8.083 1.00 61.78 314 PRO A CA 1
ATOM 2436 C C . PRO A 1 314 ? 11.943 31.025 8.356 1.00 61.78 314 PRO A C 1
ATOM 2438 O O . PRO A 1 314 ? 12.033 32.039 7.658 1.00 61.78 314 PRO A O 1
ATOM 2441 N N . SER A 1 315 ? 11.011 30.868 9.286 1.00 59.59 315 SER A N 1
ATOM 2442 C CA . SER A 1 315 ? 10.295 31.988 9.865 1.00 59.59 315 SER A CA 1
ATOM 2443 C C . SER A 1 315 ? 11.360 32.966 10.337 1.00 59.59 315 SER A C 1
ATOM 2445 O O . SER A 1 315 ? 12.005 32.745 11.358 1.00 59.59 315 SER A O 1
ATOM 2447 N N . ALA A 1 316 ? 11.624 33.980 9.516 1.00 55.50 316 ALA A N 1
ATOM 2448 C CA . ALA A 1 316 ? 12.459 35.106 9.866 1.00 55.50 316 ALA A CA 1
ATOM 2449 C C . ALA A 1 316 ? 11.656 35.916 10.889 1.00 55.50 316 ALA A C 1
ATOM 2451 O O . ALA A 1 316 ? 11.023 36.911 10.552 1.00 55.50 316 ALA A O 1
ATOM 2452 N N . GLU A 1 317 ? 11.588 35.386 12.107 1.00 60.34 317 GLU A N 1
ATOM 2453 C CA . GLU A 1 317 ? 11.278 36.127 13.322 1.00 60.34 317 GLU A CA 1
ATOM 2454 C C . GLU A 1 317 ? 12.508 37.026 13.558 1.00 60.34 317 GLU A C 1
ATOM 2456 O O . GLU A 1 317 ? 13.633 36.524 13.550 1.00 60.34 317 GLU A O 1
ATOM 2461 N N . SER A 1 318 ? 12.456 38.362 13.546 1.00 45.50 318 SER A N 1
ATOM 2462 C CA . SER A 1 318 ? 11.528 39.317 14.178 1.00 45.50 318 SER A CA 1
ATOM 2463 C C . SER A 1 318 ? 11.438 39.140 15.683 1.00 45.50 318 SER A C 1
ATOM 2465 O O . SER A 1 318 ? 10.759 38.177 16.094 1.00 45.50 318 SER A O 1
#

pLDDT: mean 77.09, std 19.42, range [37.94, 97.25]

Radius of gyration: 33.02 Å; Cα contacts (8 Å, |Δi|>4): 194; chains: 1; bounding box: 97×59×101 Å

Foldseek 3Di:
DDDDPDDDDDDDDDDDDDDDDDDDPPDDPDDDPPDDDDDPDPDDDDDDDDDDDDDDDDDDDDDDDDDDDPDDPPDDDPPPPDPPPPDPDPPVVVVVVVVVVFQAAADPVLVVLVVQLVVQPFPPPVQDDPRDTNVRSVVSSVNRCVVGFAFADPVLVVVLVVCCVVVLDPCPPPDNRDGNVRSVVVVVVSVVSVVVPPPQDPVQQQAQADPVLLLLLVLLCVVCVVDDRDDNVRHGNNRSVVSLVVSCVVCVVVVVVVSVLDDGVPQQQPFADPVLQVLLVVLVDDDDRNDGNNVSSVSNVVSVVVVVVVVPPPPPDD

Sequence (318 aa):
MASLIRFAYPVARTLPRSIPSRGLLILRPAVLPFQSRPTVRYFSEARQTATGETAASDSEAVAPENEAAAGDEVYPEEVEAEPEVEKPRPLSAALEQMAAAELVRPSIAQRGLAKILVEAGAKNTHLLHENMTRKEMQEWIHTAEKDTPIPATKGQVNRAFWLVKTHQISGEGLKDSMTHKEMGEWLDAAEVKRRKGIVLSPEERSQPATSAQIARIQSWQPHLPSFRQLDTSVATKGEAQDWINEAKNILRDAGKSDIIASILPGEENTPASIGQIRLARRLGATVNKSMTRLNLNRIIAKLLKSKKTQTFQPSAES

Solvent-accessible surface area (backbone atoms only — not comparable to full-atom values): 20741 Å² total; per-residue (Å²): 142,83,92,81,91,80,90,85,81,81,79,82,79,83,75,84,84,86,82,83,91,70,86,81,7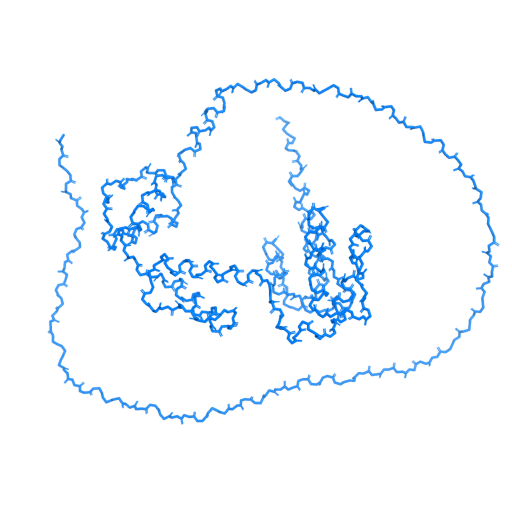9,81,76,77,80,76,85,72,81,83,76,77,75,82,78,84,76,84,77,83,76,84,83,86,84,88,82,91,87,88,79,90,79,91,85,78,94,79,85,81,90,82,82,89,78,90,73,86,79,78,74,78,79,80,75,79,73,73,79,78,77,74,73,78,75,60,69,64,62,56,52,51,54,56,58,61,64,58,69,42,69,54,50,72,67,57,55,53,50,49,50,52,39,54,76,69,63,29,70,72,61,85,76,67,55,94,84,47,27,37,64,58,52,48,52,50,46,59,55,30,57,75,78,31,90,44,69,44,47,72,68,57,52,53,50,51,52,50,38,36,75,67,67,71,43,78,61,77,90,71,57,97,83,36,31,39,62,60,47,45,54,50,50,49,55,48,45,54,58,52,66,52,56,87,74,65,49,78,69,57,22,68,34,71,44,48,72,71,52,46,54,47,49,65,71,46,45,82,80,38,80,91,49,87,84,75,63,71,91,78,32,23,32,39,58,49,50,52,50,52,55,50,53,50,48,53,34,46,76,70,67,41,50,67,68,72,68,53,77,54,92,86,47,44,79,37,69,44,51,72,65,56,55,51,51,32,46,75,73,70,46,91,79,65,87,83,38,25,32,46,63,51,50,54,52,41,52,52,54,52,53,55,50,58,55,61,76,64,56,73,81,80,71,130

Organism: Dacryopinax primogenitus (strain DJM 731) (NCBI:txid1858805)